Protein AF-0000000072248418 (afdb_homodimer)

pLDDT: mean 95.93, std 7.91, range [40.47, 98.94]

Solvent-accessible surface area (backbone atoms only — not comparable to full-atom values): 16681 Å² total; per-residue (Å²): 124,74,67,75,17,72,63,37,49,52,51,58,68,44,61,80,47,59,63,73,58,36,20,52,50,49,20,53,53,50,14,64,50,21,26,28,46,35,66,62,55,42,34,39,68,43,80,56,96,46,36,19,29,29,37,36,69,62,44,67,64,39,12,30,71,84,71,34,58,20,72,44,51,54,50,34,46,50,48,50,19,35,51,51,47,52,51,42,56,46,41,77,66,39,42,79,45,66,41,34,44,35,36,40,48,74,51,85,66,44,64,28,40,37,23,39,14,48,50,52,72,67,55,52,48,49,50,55,74,34,74,52,52,71,46,70,44,51,54,49,42,33,27,70,79,70,42,63,29,46,49,60,46,41,31,34,31,38,32,62,52,77,78,128,123,74,68,76,19,71,64,37,47,52,52,58,69,44,62,81,47,59,64,72,57,37,21,52,50,46,20,54,54,49,14,63,52,20,24,29,48,35,66,61,54,42,36,39,69,44,78,57,94,47,37,19,30,31,36,38,70,62,45,67,63,41,10,30,71,84,71,35,57,19,72,42,50,53,50,35,47,48,50,50,20,34,51,51,48,53,52,44,55,46,40,77,66,39,42,78,46,66,43,32,43,35,38,39,48,73,50,85,68,44,62,28,39,37,23,39,15,48,50,52,71,67,55,52,49,50,50,56,72,34,74,52,53,71,47,72,43,52,52,48,42,33,28,70,79,71,42,63,31,46,48,61,46,41,32,36,31,39,31,62,53,75,80,127

Structure (mmCIF, N/CA/C/O backbone):
data_AF-0000000072248418-model_v1
#
loop_
_entity.id
_entity.type
_entity.pdbx_description
1 polymer 'DUF4442 domain-containing protein'
#
loop_
_atom_site.group_PDB
_atom_site.id
_atom_site.type_symbol
_atom_site.label_atom_id
_atom_site.label_alt_id
_atom_site.label_comp_id
_atom_site.label_asym_id
_atom_site.label_entity_id
_atom_site.label_seq_id
_atom_site.pdbx_PDB_ins_code
_atom_site.Cartn_x
_atom_site.Cartn_y
_atom_site.Cartn_z
_atom_site.occupancy
_atom_site.B_iso_or_equiv
_atom_site.auth_seq_id
_atom_site.auth_comp_id
_atom_site.auth_asym_id
_atom_site.auth_atom_id
_atom_site.pdbx_PDB_model_num
ATOM 1 N N . MET A 1 1 ? 3.074 -27.766 -22.406 1 40.47 1 MET A N 1
ATOM 2 C CA . MET A 1 1 ? 2.5 -27.703 -21.062 1 40.47 1 MET A CA 1
ATOM 3 C C . MET A 1 1 ? 3.279 -26.734 -20.172 1 40.47 1 MET A C 1
ATOM 5 O O . MET A 1 1 ? 4.512 -26.766 -20.172 1 40.47 1 MET A O 1
ATOM 9 N N . SER A 1 2 ? 2.771 -25.578 -19.891 1 52.78 2 SER A N 1
ATOM 10 C CA . SER A 1 2 ? 3.604 -24.609 -19.188 1 52.78 2 SER A CA 1
ATOM 11 C C . SER A 1 2 ? 4.363 -25.25 -18.031 1 52.78 2 SER A C 1
ATOM 13 O O . SER A 1 2 ? 3.818 -26.094 -17.328 1 52.78 2 SER A O 1
ATOM 15 N N . GLN A 1 3 ? 5.672 -25.375 -18.156 1 62.28 3 GLN A N 1
ATOM 16 C CA . GLN A 1 3 ? 6.512 -25.953 -17.109 1 62.28 3 GLN A CA 1
ATOM 17 C C . GLN A 1 3 ? 6.062 -25.469 -15.727 1 62.28 3 GLN A C 1
ATOM 19 O O . GLN A 1 3 ? 6.027 -24.266 -15.461 1 62.28 3 GLN A O 1
ATOM 24 N N . SER A 1 4 ? 5.434 -26.375 -15.031 1 82.44 4 SER A N 1
ATOM 25 C CA . SER A 1 4 ? 5.004 -26.109 -13.664 1 82.44 4 SER A CA 1
ATOM 26 C C . SER A 1 4 ? 6.176 -25.672 -12.789 1 82.44 4 SER A C 1
ATOM 28 O O . SER A 1 4 ? 7.238 -26.297 -12.82 1 82.44 4 SER A O 1
ATOM 30 N N . ASN A 1 5 ? 6.109 -24.594 -12.188 1 91.88 5 ASN A N 1
ATOM 31 C CA . ASN A 1 5 ? 7.137 -24.125 -11.266 1 91.88 5 ASN A CA 1
ATOM 32 C C . ASN A 1 5 ? 6.945 -24.688 -9.867 1 91.88 5 ASN A C 1
ATOM 34 O O . ASN A 1 5 ? 5.988 -25.422 -9.609 1 91.88 5 ASN A O 1
ATOM 38 N N . ARG A 1 6 ? 7.922 -24.453 -8.977 1 92.06 6 ARG A N 1
ATOM 39 C CA . ARG A 1 6 ? 7.918 -25.016 -7.625 1 92.06 6 ARG A CA 1
ATOM 40 C C . ARG A 1 6 ? 6.676 -24.578 -6.855 1 92.06 6 ARG A C 1
ATOM 42 O O . ARG A 1 6 ? 6.074 -25.359 -6.125 1 92.06 6 ARG A O 1
ATOM 49 N N . LEU A 1 7 ? 6.242 -23.359 -6.992 1 93.88 7 LEU A N 1
ATOM 50 C CA . LEU A 1 7 ? 5.078 -22.828 -6.301 1 93.88 7 LEU A CA 1
ATOM 51 C C . LEU A 1 7 ? 3.807 -23.547 -6.727 1 93.88 7 LEU A C 1
ATOM 53 O O . LEU A 1 7 ? 3.002 -23.953 -5.883 1 93.88 7 LEU A O 1
ATOM 57 N N . SER A 1 8 ? 3.639 -23.719 -7.992 1 94.62 8 SER A N 1
ATOM 58 C CA . SER A 1 8 ? 2.451 -24.391 -8.516 1 94.62 8 SER A CA 1
ATOM 59 C C . SER A 1 8 ? 2.404 -25.844 -8.086 1 94.62 8 SER A C 1
ATOM 61 O O . SER A 1 8 ? 1.329 -26.391 -7.824 1 94.62 8 SER A O 1
ATOM 63 N N . LYS A 1 9 ? 3.592 -26.438 -8.008 1 93.19 9 LYS A N 1
ATOM 64 C CA . LYS A 1 9 ? 3.658 -27.828 -7.559 1 93.19 9 LYS A CA 1
ATOM 65 C C . LYS A 1 9 ? 3.234 -27.953 -6.098 1 93.19 9 LYS A C 1
ATOM 67 O O . LYS A 1 9 ? 2.525 -28.891 -5.727 1 93.19 9 LYS A O 1
ATOM 72 N N . LEU A 1 10 ? 3.691 -27.031 -5.324 1 90.69 10 LEU A N 1
ATOM 73 C CA . LEU A 1 10 ? 3.316 -27.016 -3.914 1 90.69 10 LEU A CA 1
ATOM 74 C C . LEU A 1 10 ? 1.811 -26.828 -3.756 1 90.69 10 LEU A C 1
ATOM 76 O O . LEU A 1 10 ? 1.181 -27.516 -2.949 1 90.69 10 LEU A O 1
ATOM 80 N N . VAL A 1 11 ? 1.245 -25.938 -4.484 1 92.56 11 VAL A N 1
ATOM 81 C CA . VAL A 1 11 ? -0.191 -25.672 -4.441 1 92.56 11 VAL A CA 1
ATOM 82 C C . VAL A 1 11 ? -0.956 -26.938 -4.863 1 92.56 11 VAL A C 1
ATOM 84 O O . VAL A 1 11 ? -1.937 -27.312 -4.223 1 92.56 11 VAL A O 1
ATOM 87 N N . LYS A 1 12 ? -0.488 -27.547 -5.914 1 91.75 12 LYS A N 1
ATOM 88 C CA . LYS A 1 12 ? -1.135 -28.766 -6.406 1 91.75 12 LYS A CA 1
ATOM 89 C C . LYS A 1 12 ? -1.054 -29.891 -5.375 1 91.75 12 LYS A C 1
ATOM 91 O O . LYS A 1 12 ? -2.02 -30.625 -5.176 1 91.75 12 LYS A O 1
ATOM 96 N N . ALA A 1 13 ? 0.073 -29.969 -4.727 1 91 13 ALA A N 1
ATOM 97 C CA . ALA A 1 13 ? 0.302 -31.031 -3.75 1 91 13 ALA A CA 1
ATOM 98 C C . ALA A 1 13 ? -0.627 -30.875 -2.549 1 91 13 ALA A C 1
ATOM 100 O O . ALA A 1 13 ? -1.024 -31.875 -1.937 1 91 13 ALA A O 1
ATOM 101 N N . THR A 1 14 ? -1.002 -29.703 -2.277 1 92.25 14 THR A N 1
ATOM 102 C CA . THR A 1 14 ? -1.819 -29.453 -1.094 1 92.25 14 THR A CA 1
ATOM 103 C C . THR A 1 14 ? -3.301 -29.406 -1.459 1 92.25 14 THR A C 1
ATOM 105 O O . THR A 1 14 ? -4.156 -29.25 -0.586 1 92.25 14 THR A O 1
ATOM 108 N N . SER A 1 15 ? -3.598 -29.547 -2.75 1 88.69 15 SER A N 1
ATOM 109 C CA . SER A 1 15 ? -4.969 -29.422 -3.229 1 88.69 15 SER A CA 1
ATOM 110 C C . SER A 1 15 ? -5.84 -30.562 -2.734 1 88.69 15 SER A C 1
ATOM 112 O O . SER A 1 15 ? -7.066 -30.484 -2.771 1 88.69 15 SER A O 1
ATOM 114 N N . LYS A 1 16 ? -5.258 -31.641 -2.256 1 89.75 16 LYS A N 1
ATOM 115 C CA . LYS A 1 16 ? -5.992 -32.844 -1.828 1 89.75 16 LYS A CA 1
ATOM 116 C C . LYS A 1 16 ? -6.512 -32.688 -0.402 1 89.75 16 LYS A C 1
ATOM 118 O O . LYS A 1 16 ? -7.371 -33.438 0.039 1 89.75 16 LYS A O 1
ATOM 123 N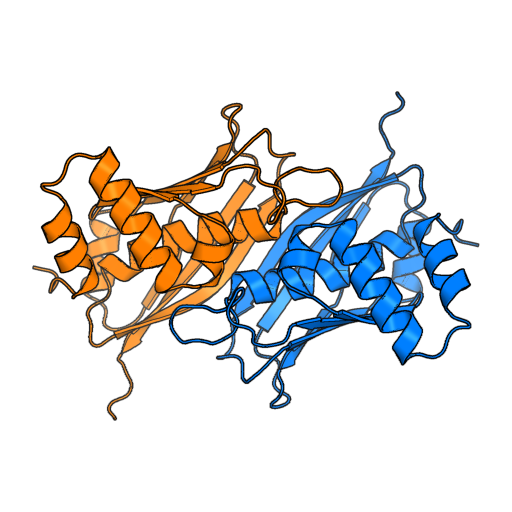 N . PHE A 1 17 ? -6.012 -31.734 0.359 1 93.06 17 PHE A N 1
ATOM 124 C CA . PHE A 1 17 ? -6.441 -31.5 1.73 1 93.06 17 PHE A CA 1
ATOM 125 C C . PHE A 1 17 ? -7.77 -30.75 1.759 1 93.06 17 PHE A C 1
ATOM 127 O O . PHE A 1 17 ? -8.109 -30.047 0.807 1 93.06 17 PHE A O 1
ATOM 134 N N . PRO A 1 18 ? -8.539 -31.016 2.898 1 94.88 18 PRO A N 1
ATOM 135 C CA . PRO A 1 18 ? -9.773 -30.234 3.037 1 94.88 18 PRO A CA 1
ATOM 136 C C . PRO A 1 18 ? -9.523 -28.719 2.957 1 94.88 18 PRO A C 1
ATOM 138 O O . PRO A 1 18 ? -8.484 -28.234 3.414 1 94.88 18 PRO A O 1
ATOM 141 N N . LYS A 1 19 ? -10.477 -28.031 2.373 1 93 19 LYS A N 1
ATOM 142 C CA . LYS A 1 19 ? -10.359 -26.609 2.074 1 93 19 LYS A CA 1
ATOM 143 C C . LYS A 1 19 ? -9.867 -25.828 3.291 1 93 19 LYS A C 1
ATOM 145 O O . LYS A 1 19 ? -8.969 -25 3.18 1 93 19 LYS A O 1
ATOM 150 N N . GLY A 1 20 ? -10.523 -26.016 4.445 1 93.75 20 GLY A N 1
ATOM 151 C CA . GLY A 1 20 ? -10.141 -25.297 5.648 1 93.75 20 GLY A CA 1
ATOM 152 C C . GLY A 1 20 ? -8.695 -25.516 6.047 1 93.75 20 GLY A C 1
ATOM 153 O O . GLY A 1 20 ? -8 -24.594 6.445 1 93.75 20 GLY A O 1
ATOM 154 N N . ILE A 1 21 ? -8.242 -26.719 5.941 1 95 21 ILE A N 1
ATOM 155 C CA . ILE A 1 21 ? -6.879 -27.078 6.297 1 95 21 ILE A CA 1
ATOM 156 C C . ILE A 1 21 ? -5.902 -26.469 5.293 1 95 21 ILE A C 1
ATOM 158 O O . ILE A 1 21 ? -4.871 -25.922 5.676 1 95 21 ILE A O 1
ATOM 162 N N . ARG A 1 22 ? -6.219 -26.609 4.043 1 94.44 22 ARG A N 1
ATOM 163 C CA . ARG A 1 22 ? -5.355 -26.047 3.004 1 94.44 22 ARG A CA 1
ATOM 164 C C . ARG A 1 22 ? -5.223 -24.547 3.145 1 94.44 22 ARG A C 1
ATOM 166 O O . ARG A 1 22 ? -4.125 -24 3.014 1 94.44 22 ARG A O 1
ATOM 173 N N . SER A 1 23 ? -6.316 -23.859 3.396 1 96.06 23 SER A N 1
ATOM 174 C CA . SER A 1 23 ? -6.309 -22.422 3.6 1 96.06 23 SER A CA 1
ATOM 175 C C . SER A 1 23 ? -5.398 -22.031 4.758 1 96.06 23 SER A C 1
ATOM 177 O O . SER A 1 23 ? -4.586 -21.109 4.637 1 96.06 23 SER A O 1
ATOM 179 N N . THR A 1 24 ? -5.539 -22.734 5.875 1 96.31 24 THR A N 1
ATOM 180 C CA . THR A 1 24 ? -4.715 -22.438 7.047 1 96.31 24 THR A CA 1
ATOM 181 C C . THR A 1 24 ? -3.24 -22.688 6.742 1 96.31 24 THR A C 1
ATOM 183 O O . THR A 1 24 ? -2.389 -21.859 7.098 1 96.31 24 THR A O 1
ATOM 186 N N . LEU A 1 25 ? -2.967 -23.734 6.078 1 95.25 25 LEU A N 1
ATOM 187 C CA . LEU A 1 25 ? -1.594 -24.094 5.734 1 95.25 25 LEU A CA 1
ATOM 188 C C . LEU A 1 25 ? -0.976 -23.047 4.809 1 95.25 25 LEU A C 1
ATOM 190 O O . LEU A 1 25 ? 0.135 -22.578 5.055 1 95.25 25 LEU A O 1
ATOM 194 N N . TRP A 1 26 ? -1.702 -22.656 3.742 1 95.75 26 TRP A N 1
ATOM 195 C CA . TRP A 1 26 ? -1.209 -21.641 2.807 1 95.75 26 TRP A CA 1
ATOM 196 C C . TRP A 1 26 ? -0.977 -20.312 3.512 1 95.75 26 TRP A C 1
ATOM 198 O O . TRP A 1 26 ? 0.068 -19.688 3.334 1 95.75 26 TRP A O 1
ATOM 208 N N . SER A 1 27 ? -1.95 -19.938 4.312 1 97.81 27 SER A N 1
ATOM 209 C CA . SER A 1 27 ? -1.871 -18.656 4.984 1 97.81 27 SER A CA 1
ATOM 210 C C . SER A 1 27 ? -0.664 -18.578 5.914 1 97.81 27 SER A C 1
ATOM 212 O O . SER A 1 27 ? 0.054 -17.578 5.938 1 97.81 27 SER A O 1
ATOM 214 N N . LYS A 1 28 ? -0.428 -19.625 6.609 1 97.25 28 LYS A N 1
ATOM 215 C CA . LYS A 1 28 ? 0.715 -19.672 7.516 1 97.25 28 LYS A CA 1
ATOM 216 C C . LYS A 1 28 ? 2.029 -19.719 6.742 1 97.25 28 LYS A C 1
ATOM 218 O O . LYS A 1 28 ? 2.967 -18.984 7.055 1 97.25 28 LYS A O 1
ATOM 223 N N . ALA A 1 29 ? 2.121 -20.578 5.777 1 96.69 29 ALA A N 1
ATOM 224 C CA . ALA A 1 29 ? 3.35 -20.766 5.008 1 96.69 29 ALA A CA 1
ATOM 225 C C . ALA A 1 29 ? 3.719 -19.484 4.254 1 96.69 29 ALA A C 1
ATOM 227 O O . ALA A 1 29 ? 4.855 -19.016 4.332 1 96.69 29 ALA A O 1
ATOM 228 N N . PHE A 1 30 ? 2.748 -18.891 3.566 1 97.06 30 PHE A N 1
ATOM 229 C CA . PHE A 1 30 ? 3.055 -17.734 2.738 1 97.06 30 PHE A CA 1
ATOM 230 C C . PHE A 1 30 ? 3.186 -16.484 3.594 1 97.06 30 PHE A C 1
ATOM 232 O O . PHE A 1 30 ? 3.893 -15.539 3.225 1 97.06 30 PHE A O 1
ATOM 239 N N . GLY A 1 31 ? 2.518 -16.438 4.742 1 98.12 31 GLY A N 1
ATOM 240 C CA . GLY A 1 31 ? 2.781 -15.391 5.711 1 98.12 31 GLY A CA 1
ATOM 241 C C . GLY A 1 31 ? 4.211 -15.398 6.223 1 98.12 31 GLY A C 1
ATOM 242 O O . GLY A 1 31 ? 4.766 -14.344 6.535 1 98.12 31 GLY A O 1
ATOM 243 N N . ARG A 1 32 ? 4.762 -16.562 6.324 1 97.88 32 ARG A N 1
ATOM 244 C CA . ARG A 1 32 ? 6.156 -16.672 6.742 1 97.88 32 ARG A CA 1
ATOM 245 C C . ARG A 1 32 ? 7.102 -16.297 5.609 1 97.88 32 ARG A C 1
ATOM 247 O O . ARG A 1 32 ? 8.148 -15.688 5.844 1 97.88 32 ARG A O 1
ATOM 254 N N . ILE A 1 33 ? 6.777 -16.703 4.398 1 97.62 33 ILE A N 1
ATOM 255 C CA . ILE A 1 33 ? 7.613 -16.453 3.225 1 97.62 33 ILE A CA 1
ATOM 256 C C . ILE A 1 33 ? 7.641 -14.961 2.912 1 97.62 33 ILE A C 1
ATOM 258 O O . ILE A 1 33 ? 8.672 -14.422 2.508 1 97.62 33 ILE A O 1
ATOM 262 N N . VAL A 1 34 ? 6.5 -14.328 3.041 1 98.56 34 VAL A N 1
ATOM 263 C CA . VAL A 1 34 ? 6.363 -12.883 2.863 1 98.56 34 VAL A CA 1
ATOM 264 C C . VAL A 1 34 ? 5.957 -12.234 4.184 1 98.56 34 VAL A C 1
ATOM 266 O O . VAL A 1 34 ? 4.77 -12.055 4.453 1 98.56 34 VAL A O 1
ATOM 269 N N . PRO A 1 35 ? 6.875 -11.797 4.984 1 98.88 35 PRO A N 1
ATOM 270 C CA . PRO A 1 35 ? 6.613 -11.391 6.367 1 98.88 35 PRO A CA 1
ATOM 271 C C . PRO A 1 35 ? 5.516 -10.328 6.469 1 98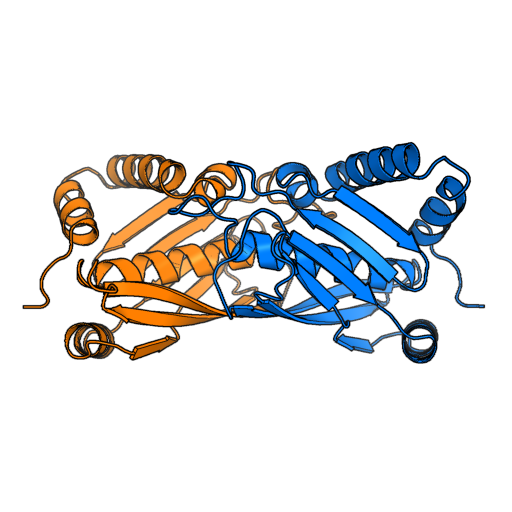.88 35 PRO A C 1
ATOM 273 O O . PRO A 1 35 ? 4.703 -10.367 7.395 1 98.88 35 PRO A O 1
ATOM 276 N N . MET A 1 36 ? 5.465 -9.367 5.57 1 98.94 36 MET A N 1
ATOM 277 C CA . MET A 1 36 ? 4.414 -8.359 5.672 1 98.94 36 MET A CA 1
ATOM 278 C C . MET A 1 36 ? 3.035 -8.992 5.531 1 98.94 36 MET A C 1
ATOM 280 O O . MET A 1 36 ? 2.076 -8.555 6.168 1 98.94 36 MET A O 1
ATOM 284 N N . VAL A 1 37 ? 2.916 -9.953 4.652 1 98.88 37 VAL A N 1
ATOM 285 C CA . VAL A 1 37 ? 1.656 -10.664 4.469 1 98.88 37 VAL A CA 1
ATOM 286 C C . VAL A 1 37 ? 1.271 -11.367 5.766 1 98.88 37 VAL A C 1
ATOM 288 O O . VAL A 1 37 ? 0.103 -11.359 6.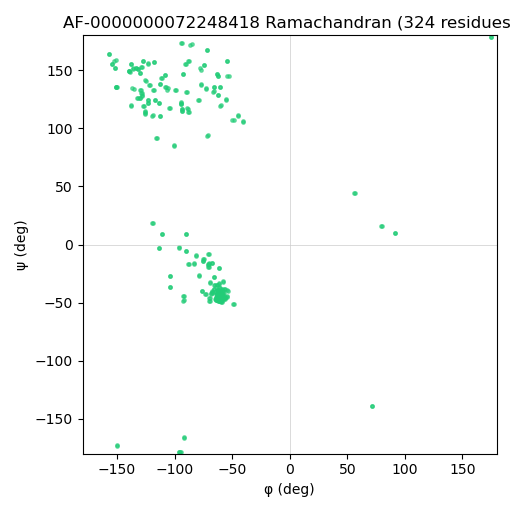164 1 98.88 37 VAL A O 1
ATOM 291 N N . GLY A 1 38 ? 2.246 -11.93 6.418 1 98.81 38 GLY A N 1
ATOM 292 C CA . GLY A 1 38 ? 2.014 -12.523 7.723 1 98.81 38 GLY A CA 1
ATOM 293 C C . GLY A 1 38 ? 1.594 -11.516 8.773 1 98.81 38 GLY A C 1
ATOM 294 O O . GLY A 1 38 ? 0.675 -11.773 9.555 1 98.81 38 GLY A O 1
ATOM 295 N N . THR A 1 39 ? 2.268 -10.438 8.812 1 98.88 39 THR A N 1
ATOM 296 C CA . THR A 1 39 ? 1.944 -9.359 9.742 1 98.88 39 THR A CA 1
ATOM 297 C C . THR A 1 39 ? 0.497 -8.906 9.562 1 98.88 39 THR A C 1
ATOM 299 O O . THR A 1 39 ? -0.196 -8.625 10.539 1 98.88 39 THR A O 1
ATOM 302 N N . ALA A 1 40 ? 0.056 -8.867 8.312 1 98.81 40 ALA A N 1
ATOM 303 C CA . ALA A 1 40 ? -1.294 -8.406 8 1 98.81 40 ALA A CA 1
ATOM 304 C C . ALA A 1 40 ? -2.316 -9.523 8.219 1 98.81 40 ALA A C 1
ATOM 306 O O . ALA A 1 40 ? -3.525 -9.281 8.141 1 98.81 40 ALA A O 1
ATOM 307 N N . ASN A 1 41 ? -1.816 -10.703 8.445 1 98.62 41 ASN A N 1
ATOM 308 C CA . ASN A 1 41 ? -2.686 -11.859 8.625 1 98.62 41 ASN A CA 1
ATOM 309 C C . ASN A 1 41 ? -3.621 -12.055 7.438 1 98.62 41 ASN A C 1
ATOM 311 O O . ASN A 1 41 ? -4.82 -12.266 7.613 1 98.62 41 ASN A O 1
ATOM 315 N N . ILE A 1 42 ? -3.102 -11.938 6.301 1 98.88 42 ILE A N 1
ATOM 316 C CA . ILE A 1 42 ? -3.879 -12.219 5.098 1 98.88 42 ILE A CA 1
ATOM 317 C C . ILE A 1 42 ? -4.098 -13.719 4.957 1 98.88 42 ILE A C 1
ATOM 319 O O . ILE A 1 42 ? -3.16 -14.508 5.125 1 98.88 42 ILE A O 1
ATOM 323 N N . ARG A 1 43 ? -5.297 -14.078 4.676 1 98.81 43 ARG A N 1
ATOM 324 C CA . ARG A 1 43 ? -5.641 -15.492 4.52 1 98.81 43 ARG A CA 1
ATOM 325 C C . ARG A 1 43 ? -5.84 -15.844 3.049 1 98.81 43 ARG A C 1
ATOM 327 O O . ARG A 1 43 ? -6.5 -15.109 2.312 1 98.81 43 ARG A O 1
ATOM 334 N N . TYR A 1 44 ? -5.266 -16.922 2.68 1 98.62 44 TYR A N 1
ATOM 335 C CA . TYR A 1 44 ? -5.508 -17.484 1.36 1 98.62 44 TYR A CA 1
ATOM 336 C C . TYR A 1 44 ? -6.711 -18.422 1.387 1 98.62 44 TYR A C 1
ATOM 338 O O . TYR A 1 44 ? -6.656 -19.5 1.994 1 98.62 44 TYR A O 1
ATOM 346 N N . LEU A 1 45 ? -7.766 -18.047 0.694 1 98.31 45 LEU A N 1
ATOM 347 C CA . LEU A 1 45 ? -9.016 -18.797 0.75 1 98.31 45 LEU A CA 1
ATOM 348 C C . LEU A 1 45 ? -9.07 -19.828 -0.364 1 98.31 45 LEU A C 1
ATOM 350 O O . LEU A 1 45 ? -9.492 -20.969 -0.134 1 98.31 45 LEU A O 1
ATOM 354 N N . GLU A 1 46 ? -8.773 -19.391 -1.539 1 97.44 46 GLU A N 1
ATOM 355 C CA . GLU A 1 46 ? -8.742 -20.25 -2.717 1 97.44 46 GLU A CA 1
ATOM 356 C C . GLU A 1 46 ? -7.508 -19.984 -3.572 1 97.44 46 GLU A C 1
ATOM 358 O O . GLU A 1 46 ? -7.16 -18.812 -3.812 1 97.44 46 GLU A O 1
ATOM 363 N N . VAL A 1 47 ? -6.863 -21.062 -3.986 1 97.31 47 VAL A N 1
ATOM 364 C CA . VAL A 1 47 ? -5.711 -20.969 -4.875 1 97.31 47 VAL A CA 1
ATOM 365 C C . VAL A 1 47 ? -5.789 -22.062 -5.941 1 97.31 47 VAL A C 1
ATOM 367 O O . VAL A 1 47 ? -5.859 -23.25 -5.621 1 97.31 47 VAL A O 1
ATOM 370 N N . ASP A 1 48 ? -5.848 -21.672 -7.137 1 94.69 48 ASP A N 1
ATOM 371 C CA . ASP A 1 48 ? -5.684 -22.594 -8.266 1 94.69 48 ASP A CA 1
ATOM 372 C C . ASP A 1 48 ? -5.082 -21.875 -9.469 1 94.69 48 ASP A C 1
ATOM 374 O O . ASP A 1 48 ? -4.668 -20.719 -9.367 1 94.69 48 ASP A O 1
ATOM 378 N N . SER A 1 49 ? -4.996 -22.516 -10.609 1 94.69 49 SER A N 1
ATOM 379 C CA . SER A 1 49 ? -4.273 -21.969 -11.758 1 94.69 49 SER A CA 1
ATOM 380 C C . SER A 1 49 ? -5.004 -20.766 -12.359 1 94.69 49 SER A C 1
ATOM 382 O O . SER A 1 49 ? -4.391 -19.922 -13.008 1 94.69 49 SER A O 1
ATOM 384 N N . ASN A 1 50 ? -6.293 -20.641 -12.07 1 96.94 50 ASN A N 1
ATOM 385 C CA . ASN A 1 50 ? -7.082 -19.625 -12.75 1 96.94 50 ASN A CA 1
ATOM 386 C C . ASN A 1 50 ? -7.352 -18.422 -11.836 1 96.94 50 ASN A C 1
ATOM 388 O O . ASN A 1 50 ? -7.621 -17.328 -12.32 1 96.94 50 ASN A O 1
ATOM 392 N N . HIS A 1 51 ? -7.348 -18.734 -10.578 1 98.06 51 HIS A N 1
ATOM 393 C CA . HIS A 1 51 ? -7.664 -17.625 -9.68 1 98.06 51 HIS A CA 1
ATOM 394 C C . HIS A 1 51 ? -7.047 -17.844 -8.305 1 98.06 51 HIS A C 1
ATOM 396 O O . HIS A 1 51 ? -6.742 -18.969 -7.922 1 98.06 51 HIS A O 1
ATOM 402 N N . VAL A 1 52 ? -6.828 -16.781 -7.605 1 98.69 52 VAL A N 1
ATOM 403 C CA . VAL A 1 52 ? -6.438 -16.719 -6.203 1 98.69 52 VAL A CA 1
ATOM 404 C C . VAL A 1 52 ? -7.375 -15.773 -5.449 1 98.69 52 VAL A C 1
ATOM 406 O O . VAL A 1 52 ? -7.641 -14.656 -5.898 1 98.69 52 VAL A O 1
ATOM 409 N N . THR A 1 53 ? -7.926 -16.234 -4.363 1 98.88 53 THR A N 1
ATOM 410 C CA . THR A 1 53 ? -8.773 -15.438 -3.486 1 98.88 53 THR A CA 1
ATOM 411 C C . THR A 1 53 ? -8.148 -15.297 -2.104 1 98.88 53 THR A C 1
ATOM 413 O O . THR A 1 53 ? -7.84 -16.297 -1.453 1 98.88 53 THR A O 1
ATOM 416 N N . VAL A 1 54 ? -7.969 -14.078 -1.679 1 98.94 54 VAL A N 1
ATOM 417 C CA . VAL A 1 54 ? -7.375 -13.812 -0.373 1 98.94 54 VAL A CA 1
ATOM 418 C C . VAL A 1 54 ? -8.273 -12.867 0.424 1 98.94 54 VAL A C 1
ATOM 420 O O . VAL A 1 54 ? -9.07 -12.125 -0.154 1 98.94 54 VAL A O 1
ATOM 423 N N . ARG A 1 55 ? -8.102 -12.906 1.758 1 98.94 55 ARG A N 1
ATOM 424 C CA . ARG A 1 55 ? -8.961 -12.18 2.682 1 98.94 55 ARG A CA 1
ATOM 425 C C . ARG A 1 55 ? -8.133 -11.367 3.674 1 98.94 55 ARG A C 1
ATOM 427 O O . ARG A 1 55 ? -7.117 -11.852 4.184 1 98.94 55 ARG A O 1
ATOM 434 N N . LEU A 1 56 ? -8.5 -10.156 3.848 1 98.88 56 LEU A N 1
ATOM 435 C CA . LEU A 1 56 ? -8 -9.281 4.906 1 98.88 56 LEU A CA 1
ATOM 436 C C . LEU A 1 56 ? -9.133 -8.828 5.816 1 98.88 56 LEU A C 1
ATOM 438 O O . LEU A 1 56 ? -10.016 -8.078 5.387 1 98.88 56 LEU A O 1
ATOM 442 N N . ASP A 1 57 ? -9.164 -9.266 7.023 1 98.88 57 ASP A N 1
ATOM 443 C CA . ASP A 1 57 ? -10.141 -8.797 8 1 98.88 57 ASP A CA 1
ATOM 444 C C . ASP A 1 57 ? -9.797 -7.398 8.492 1 98.88 57 ASP A C 1
ATOM 446 O O . ASP A 1 57 ? -8.656 -6.953 8.375 1 98.88 57 ASP A O 1
ATOM 450 N N . ASN A 1 58 ? -10.883 -6.695 8.938 1 98.75 58 ASN A N 1
ATOM 451 C CA . ASN A 1 58 ? -10.609 -5.457 9.648 1 98.75 58 ASN A CA 1
ATOM 452 C C . ASN A 1 58 ? -10.023 -5.723 11.031 1 98.75 58 ASN A C 1
ATOM 454 O O . ASN A 1 58 ? -10.766 -5.953 11.992 1 98.75 58 ASN A O 1
ATOM 458 N N . GLN A 1 59 ? -8.766 -5.738 11.156 1 98.62 59 GLN A N 1
ATOM 459 C CA . GLN A 1 59 ? -8.062 -5.961 12.406 1 98.62 59 GLN A CA 1
ATOM 460 C C . GLN A 1 59 ? -7.223 -4.742 12.789 1 98.62 59 GLN A C 1
ATOM 462 O O . GLN A 1 59 ? -6.785 -3.986 11.922 1 98.62 59 GLN A O 1
ATOM 467 N N . LYS A 1 60 ? -6.926 -4.598 13.961 1 98.56 60 LYS A N 1
ATOM 468 C CA . LYS A 1 60 ? -6.379 -3.361 14.516 1 98.56 60 LYS A CA 1
ATOM 469 C C . LYS A 1 60 ? -5.055 -3 13.844 1 98.56 60 LYS A C 1
ATOM 471 O O . LYS A 1 60 ? -4.844 -1.85 13.453 1 98.56 60 LYS A O 1
ATOM 476 N N . ASN A 1 61 ? -4.137 -3.93 13.648 1 98.69 61 ASN A N 1
ATOM 477 C CA . ASN A 1 61 ? -2.777 -3.635 13.211 1 98.69 61 ASN A CA 1
ATOM 478 C C . ASN A 1 61 ? -2.742 -3.162 11.758 1 98.69 61 ASN A C 1
ATOM 480 O O . ASN A 1 61 ? -1.696 -2.74 11.266 1 98.69 61 ASN A O 1
ATOM 484 N N . MET A 1 62 ? -3.893 -3.234 11 1 98.81 62 MET A N 1
ATOM 485 C CA . MET A 1 62 ? -3.973 -2.799 9.609 1 98.81 62 MET A CA 1
ATOM 486 C C . MET A 1 62 ? -4.988 -1.672 9.445 1 98.81 62 MET A C 1
ATOM 488 O O . MET A 1 62 ? -5.441 -1.394 8.336 1 98.81 62 MET A O 1
ATOM 492 N N . GLN A 1 63 ? -5.332 -1.03 10.555 1 98.81 63 GLN A N 1
ATOM 493 C CA . GLN A 1 63 ? -6.367 -0.004 10.555 1 98.81 63 GLN A CA 1
ATOM 494 C C . GLN A 1 63 ? -5.773 1.379 10.297 1 98.81 63 GLN A C 1
ATOM 496 O O . GLN A 1 63 ? -4.594 1.609 10.562 1 98.81 63 GLN A O 1
ATOM 501 N N . ASN A 1 64 ? -6.645 2.256 9.781 1 98.31 64 ASN A N 1
ATOM 502 C CA . ASN A 1 64 ? -6.359 3.686 9.719 1 98.31 64 ASN A CA 1
ATOM 503 C C . ASN A 1 64 ? -6.883 4.418 10.953 1 98.31 64 ASN A C 1
ATOM 505 O O . ASN A 1 64 ? -7.176 3.789 11.977 1 98.31 64 ASN A O 1
ATOM 509 N N . HIS A 1 65 ? -6.938 5.703 10.898 1 96.69 65 HIS A N 1
ATOM 510 C CA . HIS A 1 65 ? -7.262 6.539 12.055 1 96.69 65 HIS A CA 1
ATOM 511 C C . HIS A 1 65 ? -8.75 6.469 12.383 1 96.69 65 HIS A C 1
ATOM 513 O O . HIS A 1 65 ? -9.164 6.887 13.469 1 96.69 65 HIS A O 1
ATOM 519 N N . ILE A 1 66 ? -9.57 5.914 11.5 1 96.12 66 ILE A N 1
ATOM 520 C CA . ILE A 1 66 ? -11 5.836 11.797 1 96.12 66 ILE A CA 1
ATOM 521 C C . ILE A 1 66 ? -11.398 4.383 12.031 1 96.12 66 ILE A C 1
ATOM 523 O O . ILE A 1 66 ? -12.562 4.02 11.875 1 96.12 66 ILE A O 1
ATOM 527 N N . LYS A 1 67 ? -10.438 3.521 12.109 1 97.62 67 LYS A N 1
ATOM 528 C CA . LYS A 1 67 ? -10.609 2.133 12.531 1 97.62 67 LYS A CA 1
ATOM 529 C C . LYS A 1 67 ? -11.156 1.279 11.391 1 97.62 67 LYS A C 1
ATOM 531 O O . LYS A 1 67 ? -11.773 0.238 11.625 1 97.62 67 LYS A O 1
ATOM 536 N N . GLY A 1 68 ? -11.086 1.74 10.242 1 98.31 68 GLY A N 1
ATOM 537 C CA . GLY A 1 68 ? -11.266 0.91 9.055 1 98.31 68 GLY A CA 1
ATOM 538 C C . GLY A 1 68 ? -9.961 0.401 8.484 1 98.31 68 GLY A C 1
ATOM 539 O O . GLY A 1 68 ? -8.883 0.818 8.914 1 98.31 68 GLY A O 1
ATOM 540 N N . VAL A 1 69 ? -10.086 -0.45 7.52 1 98.81 69 VAL A N 1
ATOM 541 C CA . VAL A 1 69 ? -8.883 -0.967 6.883 1 98.81 69 VAL A CA 1
ATOM 542 C C . VAL A 1 69 ? -8.117 0.176 6.219 1 98.81 69 VAL A C 1
ATOM 544 O O . VAL A 1 69 ? -8.703 0.985 5.492 1 98.81 69 VAL A O 1
ATOM 547 N N . HIS A 1 70 ? -6.879 0.31 6.484 1 98.88 70 HIS A N 1
ATOM 548 C CA . HIS A 1 70 ? -6.023 1.358 5.938 1 98.88 70 HIS A CA 1
ATOM 549 C C . HIS A 1 70 ? -5.906 1.237 4.422 1 98.88 70 HIS A C 1
ATOM 551 O O . HIS A 1 70 ? -5.852 0.129 3.885 1 98.88 70 HIS A O 1
ATOM 557 N N . ALA A 1 71 ? -5.781 2.344 3.721 1 98.81 71 ALA A N 1
ATOM 558 C CA . ALA A 1 71 ? -5.66 2.404 2.268 1 98.81 71 ALA A CA 1
ATOM 559 C C . ALA A 1 71 ? -4.508 1.531 1.776 1 98.81 71 ALA A C 1
ATOM 561 O O . ALA A 1 71 ? -4.652 0.792 0.799 1 98.81 71 ALA A O 1
ATOM 562 N N . ALA A 1 72 ? -3.348 1.575 2.408 1 98.88 72 ALA A N 1
ATOM 563 C CA . ALA A 1 72 ? -2.182 0.798 1.995 1 98.88 72 ALA A CA 1
ATOM 564 C C . ALA A 1 72 ? -2.402 -0.692 2.238 1 98.88 72 ALA A C 1
ATOM 566 O O . ALA A 1 72 ? -1.875 -1.532 1.506 1 98.88 72 ALA A O 1
ATOM 567 N N . ALA A 1 73 ? -3.148 -1.036 3.285 1 98.94 73 ALA A N 1
ATOM 568 C CA . ALA A 1 73 ? -3.484 -2.436 3.529 1 98.94 73 ALA A CA 1
ATOM 569 C C . ALA A 1 73 ? -4.379 -2.986 2.422 1 98.94 73 ALA A C 1
ATOM 571 O O . ALA A 1 73 ? -4.25 -4.148 2.031 1 98.94 73 ALA A O 1
ATOM 572 N N . MET A 1 74 ? -5.281 -2.172 1.957 1 98.94 74 MET A N 1
ATOM 573 C CA . MET A 1 74 ? -6.117 -2.561 0.826 1 98.94 74 MET A CA 1
ATOM 574 C C . MET A 1 74 ? -5.266 -2.836 -0.41 1 98.94 74 MET A C 1
ATOM 576 O O . MET A 1 74 ? -5.488 -3.826 -1.111 1 98.94 74 MET A O 1
ATOM 580 N N . ALA A 1 75 ? -4.352 -1.947 -0.664 1 98.94 75 ALA A N 1
ATOM 581 C CA . ALA A 1 75 ? -3.416 -2.137 -1.771 1 98.94 75 ALA A CA 1
ATOM 582 C C . ALA A 1 75 ? -2.637 -3.439 -1.613 1 98.94 75 ALA A C 1
ATOM 584 O O . ALA A 1 75 ? -2.436 -4.172 -2.586 1 98.94 75 ALA A O 1
ATOM 585 N N . LEU A 1 76 ? -2.193 -3.717 -0.412 1 98.94 76 LEU A N 1
ATOM 586 C CA . LEU A 1 76 ? -1.476 -4.945 -0.097 1 98.94 76 LEU A CA 1
ATOM 587 C C . LEU A 1 76 ? -2.297 -6.172 -0.485 1 98.94 76 LEU A C 1
ATOM 589 O O . LEU A 1 76 ? -1.767 -7.125 -1.061 1 98.94 76 LEU A O 1
ATOM 593 N N . LEU A 1 77 ? -3.539 -6.152 -0.15 1 98.94 77 LEU A N 1
ATOM 594 C CA . LEU A 1 77 ? -4.426 -7.277 -0.431 1 98.94 77 LEU A CA 1
ATOM 595 C C . LEU A 1 77 ? -4.484 -7.562 -1.928 1 98.94 77 LEU A C 1
ATOM 597 O O . LEU A 1 77 ? -4.305 -8.703 -2.354 1 98.94 77 LEU A O 1
ATOM 601 N N . ALA A 1 78 ? -4.719 -6.496 -2.693 1 98.94 78 ALA A N 1
ATOM 602 C CA . ALA A 1 78 ? -4.773 -6.637 -4.145 1 98.94 78 ALA A CA 1
ATOM 603 C C . ALA A 1 78 ? -3.426 -7.09 -4.703 1 98.94 78 ALA A C 1
ATOM 605 O O . ALA A 1 78 ? -3.369 -7.953 -5.582 1 98.94 78 ALA A O 1
ATOM 606 N N . GLU A 1 79 ? -2.369 -6.488 -4.223 1 98.94 79 GLU A N 1
ATOM 607 C CA . GLU A 1 79 ? -1.012 -6.855 -4.617 1 98.94 79 GLU A CA 1
ATOM 608 C C . GLU A 1 79 ? -0.733 -8.328 -4.34 1 98.94 79 GLU A C 1
ATOM 610 O O . GLU A 1 79 ? -0.175 -9.031 -5.188 1 98.94 79 GLU A O 1
ATOM 615 N N . THR A 1 80 ? -1.105 -8.797 -3.176 1 98.94 80 THR A N 1
ATOM 616 C CA . THR A 1 80 ? -0.886 -10.18 -2.764 1 98.94 80 THR A CA 1
ATOM 617 C C . THR A 1 80 ? -1.607 -11.148 -3.699 1 98.94 80 THR A C 1
ATOM 619 O O . THR A 1 80 ? -1.011 -12.109 -4.191 1 98.94 80 THR A O 1
ATOM 622 N N . ALA A 1 81 ? -2.906 -10.859 -3.977 1 98.94 81 ALA A N 1
ATOM 623 C CA . ALA A 1 81 ? -3.699 -11.742 -4.832 1 98.94 81 ALA A CA 1
ATOM 624 C C . ALA A 1 81 ? -3.094 -11.836 -6.23 1 98.94 81 ALA A C 1
ATOM 626 O O . ALA A 1 81 ? -2.891 -12.938 -6.75 1 98.94 81 ALA A O 1
ATOM 627 N N . THR A 1 82 ? -2.785 -10.703 -6.805 1 98.94 82 THR A N 1
ATOM 628 C CA . THR A 1 82 ? -2.328 -10.656 -8.188 1 98.94 82 THR A CA 1
ATOM 629 C C . THR A 1 82 ? -0.904 -11.188 -8.312 1 98.94 82 THR A C 1
ATOM 631 O O . THR A 1 82 ? -0.586 -11.922 -9.242 1 98.94 82 THR A O 1
ATOM 634 N N . GLY A 1 83 ? -0.032 -10.805 -7.387 1 98.75 83 GLY A N 1
ATOM 635 C CA . GLY A 1 83 ? 1.338 -11.297 -7.398 1 98.75 83 GLY A CA 1
ATOM 636 C C . GLY A 1 83 ? 1.436 -12.805 -7.258 1 98.75 83 GLY A C 1
ATOM 637 O O . GLY A 1 83 ? 2.182 -13.453 -7.992 1 98.75 83 GLY A O 1
ATOM 638 N N . PHE A 1 84 ? 0.693 -13.328 -6.316 1 98.69 84 PHE A N 1
ATOM 639 C CA . PHE A 1 84 ? 0.722 -14.766 -6.082 1 98.69 84 PHE A CA 1
ATOM 640 C C . PHE A 1 84 ? 0.249 -15.523 -7.32 1 98.69 84 PHE A C 1
ATOM 642 O O . PHE A 1 84 ? 0.894 -16.484 -7.75 1 98.69 84 PHE A O 1
ATOM 649 N N . LEU A 1 85 ? -0.9 -15.078 -7.879 1 98.69 85 LEU A N 1
ATOM 650 C CA . LEU A 1 85 ? -1.444 -15.742 -9.055 1 98.69 85 LEU A CA 1
ATOM 651 C C . LEU A 1 85 ? -0.447 -15.703 -10.211 1 98.69 85 LEU A C 1
ATOM 653 O O . LEU A 1 85 ? -0.202 -16.734 -10.859 1 98.69 85 LEU A O 1
ATOM 657 N N . THR A 1 86 ? 0.095 -14.531 -10.469 1 98.5 86 THR A N 1
ATOM 658 C CA . THR A 1 86 ? 1.08 -14.414 -11.539 1 98.5 86 THR A CA 1
ATOM 659 C C . THR A 1 86 ? 2.271 -15.336 -11.281 1 98.5 86 THR A C 1
ATOM 661 O O . THR A 1 86 ? 2.74 -16.016 -12.195 1 98.5 86 THR A O 1
ATOM 664 N N . GLY A 1 87 ? 2.715 -15.352 -10.055 1 97.75 87 GLY A N 1
ATOM 665 C CA . GLY A 1 87 ? 3.85 -16.172 -9.664 1 97.75 87 GLY A CA 1
ATOM 666 C C . GLY A 1 87 ? 3.648 -17.641 -9.938 1 97.75 87 GLY A C 1
ATOM 667 O O . GLY A 1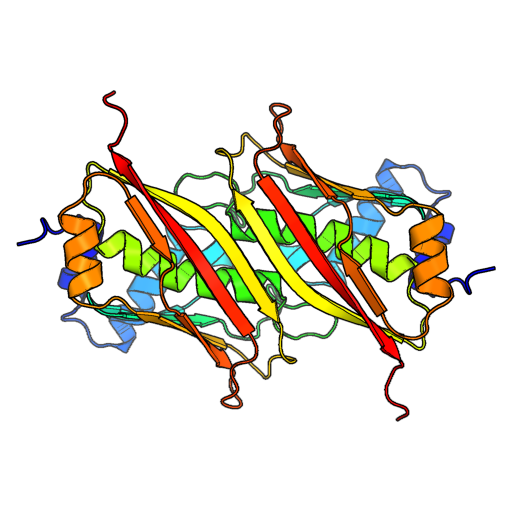 87 ? 4.605 -18.359 -10.219 1 97.75 87 GLY A O 1
ATOM 668 N N . LEU A 1 88 ? 2.416 -18.125 -9.867 1 97.62 88 LEU A N 1
ATOM 669 C CA . LEU A 1 88 ? 2.104 -19.516 -10.141 1 97.62 88 LEU A CA 1
ATOM 670 C C . LEU A 1 88 ? 2.475 -19.891 -11.578 1 97.62 88 LEU A C 1
ATOM 672 O O . LEU A 1 88 ? 2.674 -21.062 -11.891 1 97.62 88 LEU A O 1
ATOM 676 N N . HIS A 1 89 ? 2.592 -18.891 -12.414 1 97.69 89 HIS A N 1
ATOM 677 C CA . HIS A 1 89 ? 2.732 -19.172 -13.844 1 97.69 89 HIS A CA 1
ATOM 678 C C . HIS A 1 89 ? 4.113 -18.766 -14.352 1 97.69 89 HIS A C 1
ATOM 680 O O . HIS A 1 89 ? 4.434 -18.984 -15.523 1 97.69 89 HIS A O 1
ATOM 686 N N . ILE A 1 90 ? 4.926 -18.188 -13.477 1 97.19 90 ILE A N 1
ATOM 687 C CA . ILE A 1 90 ? 6.266 -17.781 -13.875 1 97.19 90 ILE A CA 1
ATOM 688 C C . ILE A 1 90 ? 7.242 -18.938 -13.68 1 97.19 90 ILE A C 1
ATOM 690 O O . ILE A 1 90 ? 7.453 -19.406 -12.555 1 97.19 90 ILE A O 1
ATOM 694 N N . PRO A 1 91 ? 7.809 -19.391 -14.758 1 95.56 91 PRO A N 1
ATOM 695 C CA . PRO A 1 91 ? 8.805 -20.453 -14.609 1 95.56 91 PRO A CA 1
ATOM 696 C C . PRO A 1 91 ? 9.922 -20.078 -13.633 1 95.56 91 PRO A C 1
ATOM 698 O O . PRO A 1 91 ? 10.25 -18.906 -13.484 1 95.56 91 PRO A O 1
ATOM 701 N N . ASP A 1 92 ? 10.617 -21.094 -13.078 1 95.25 92 ASP A N 1
ATOM 702 C CA . ASP A 1 92 ? 11.57 -20.891 -11.992 1 95.25 92 ASP A CA 1
ATOM 703 C C . ASP A 1 92 ? 12.82 -20.172 -12.484 1 95.25 92 ASP A C 1
ATOM 705 O O . ASP A 1 92 ? 13.602 -19.656 -11.68 1 95.25 92 ASP A O 1
ATOM 709 N N . ASN A 1 93 ? 13.039 -20.156 -13.773 1 95.38 93 ASN A N 1
ATOM 710 C CA . ASN A 1 93 ? 14.219 -19.5 -14.336 1 95.38 93 ASN A CA 1
ATOM 711 C C . ASN A 1 93 ? 13.938 -18.047 -14.656 1 95.38 93 ASN A C 1
ATOM 713 O O . ASN A 1 93 ? 14.719 -17.391 -15.359 1 95.38 93 ASN A O 1
ATOM 717 N N . ARG A 1 94 ? 12.828 -17.531 -14.25 1 97.38 94 ARG A N 1
ATOM 718 C CA . ARG A 1 94 ? 12.445 -16.141 -14.414 1 97.38 94 ARG A CA 1
ATOM 719 C C . ARG A 1 94 ? 12.125 -15.5 -13.062 1 97.38 94 ARG A C 1
ATOM 721 O O . ARG A 1 94 ? 11.859 -16.203 -12.086 1 97.38 94 ARG A O 1
ATOM 728 N N . ILE A 1 95 ? 12.266 -14.188 -13.039 1 96.56 95 ILE A N 1
ATOM 729 C CA . ILE A 1 95 ? 11.93 -13.461 -11.82 1 96.56 95 ILE A CA 1
ATOM 730 C C . ILE A 1 95 ? 10.68 -12.609 -12.055 1 96.56 95 ILE A C 1
ATOM 732 O O . ILE A 1 95 ? 10.453 -12.125 -13.164 1 96.56 95 ILE A O 1
ATOM 736 N N . LEU A 1 96 ? 9.883 -12.531 -11.07 1 97.56 96 LEU A N 1
ATOM 737 C CA . LEU A 1 96 ? 8.68 -11.703 -11.047 1 97.56 96 LEU A CA 1
ATOM 738 C C . LEU A 1 96 ? 8.93 -10.391 -10.312 1 97.56 96 LEU A C 1
ATOM 740 O O . LEU A 1 96 ? 9.547 -10.383 -9.242 1 97.56 96 LEU A O 1
ATOM 744 N N . LEU A 1 97 ? 8.516 -9.258 -10.883 1 97.94 97 LEU A N 1
ATOM 745 C CA . LEU A 1 97 ? 8.625 -7.957 -10.234 1 97.94 97 LEU A CA 1
ATOM 746 C C . LEU A 1 97 ? 7.375 -7.117 -10.469 1 97.94 97 LEU A C 1
ATOM 748 O O . LEU A 1 97 ? 6.73 -7.242 -11.516 1 97.94 97 LEU A O 1
ATOM 752 N N . ILE A 1 98 ? 7.047 -6.312 -9.555 1 98.69 98 ILE A N 1
ATOM 753 C CA . ILE A 1 98 ? 5.953 -5.371 -9.773 1 98.69 98 ILE A CA 1
ATOM 754 C C . ILE A 1 98 ? 6.496 -4.082 -10.375 1 98.69 98 ILE A C 1
ATOM 756 O O . ILE A 1 98 ? 7.48 -3.523 -9.891 1 98.69 98 ILE A O 1
ATOM 760 N N . LYS A 1 99 ? 5.867 -3.623 -11.43 1 98.81 99 LYS A N 1
ATOM 761 C CA . LYS A 1 99 ? 6.262 -2.389 -12.109 1 98.81 99 LYS A CA 1
ATOM 762 C C . LYS A 1 99 ? 5.492 -1.191 -11.555 1 98.81 99 LYS A C 1
ATOM 764 O O . LYS A 1 99 ? 6.055 -0.107 -11.391 1 98.81 99 LYS A O 1
ATOM 769 N N . SER A 1 100 ? 4.238 -1.398 -11.391 1 98.88 100 SER A N 1
ATOM 770 C CA . SER A 1 100 ? 3.438 -0.31 -10.836 1 98.88 100 SER A CA 1
ATOM 771 C C . SER A 1 100 ? 2.229 -0.844 -10.078 1 98.88 100 SER A C 1
ATOM 773 O O . SER A 1 100 ? 1.762 -1.953 -10.344 1 98.88 100 SER A O 1
ATOM 775 N N . LEU A 1 101 ? 1.79 -0.14 -9.133 1 98.81 101 LEU A N 1
ATOM 776 C CA . LEU A 1 101 ? 0.616 -0.33 -8.289 1 98.81 101 LEU A CA 1
ATOM 777 C C . LEU A 1 101 ? -0.26 0.918 -8.289 1 98.81 101 LEU A C 1
ATOM 779 O O . LEU A 1 101 ? 0.213 2.012 -7.969 1 98.81 101 LEU A O 1
ATOM 783 N N . HIS A 1 102 ? -1.517 0.735 -8.75 1 98.94 102 HIS A N 1
ATOM 784 C CA . HIS A 1 102 ? -2.473 1.836 -8.766 1 98.94 102 HIS A CA 1
ATOM 785 C C . HIS A 1 102 ? -3.785 1.435 -8.102 1 98.94 102 HIS A C 1
ATOM 787 O O . HIS A 1 102 ? -4.344 0.379 -8.406 1 98.94 102 HIS A O 1
ATOM 793 N N . VAL A 1 103 ? -4.234 2.227 -7.227 1 98.94 103 VAL A N 1
ATOM 794 C CA . VAL A 1 103 ? -5.523 1.999 -6.574 1 98.94 103 VAL A CA 1
ATOM 795 C C . VAL A 1 103 ? -6.363 3.271 -6.633 1 98.94 103 VAL A C 1
ATOM 797 O O . VAL A 1 103 ? -5.895 4.352 -6.277 1 98.94 103 VAL A O 1
ATOM 800 N N . ASP A 1 104 ? -7.551 3.145 -7.141 1 98.94 104 ASP A N 1
ATOM 801 C CA . ASP A 1 104 ? -8.586 4.16 -6.965 1 98.94 104 ASP A CA 1
ATOM 802 C C . ASP A 1 104 ? -9.484 3.826 -5.781 1 98.94 104 ASP A C 1
ATOM 804 O O . ASP A 1 104 ? -10.086 2.748 -5.734 1 98.94 104 ASP A O 1
ATOM 808 N N . TYR A 1 105 ? -9.547 4.707 -4.871 1 98.81 105 TYR A N 1
ATOM 809 C CA . TYR A 1 105 ? -10.406 4.539 -3.703 1 98.81 105 TYR A CA 1
ATOM 810 C C . TYR A 1 105 ? -11.766 5.191 -3.926 1 98.81 105 TYR A C 1
ATOM 812 O O . TYR A 1 105 ? -11.859 6.418 -4.023 1 98.81 105 TYR A O 1
ATOM 820 N N . LEU A 1 106 ? -12.781 4.375 -3.918 1 98.56 106 LEU A N 1
ATOM 821 C CA . LEU A 1 106 ? -14.086 4.824 -4.398 1 98.56 106 LEU A CA 1
ATOM 822 C C . LEU A 1 106 ? -15.031 5.102 -3.232 1 98.56 106 LEU A C 1
ATOM 824 O O . LEU A 1 106 ? -15.867 6 -3.309 1 98.56 106 LEU A O 1
ATOM 828 N N . LYS A 1 107 ? -14.938 4.297 -2.182 1 96.38 107 LYS A N 1
ATOM 829 C CA . LYS A 1 107 ? -15.789 4.461 -1.01 1 96.38 107 LYS A CA 1
ATOM 830 C C . LYS A 1 107 ? -15.156 3.838 0.228 1 96.38 107 LYS A C 1
ATOM 832 O O . LYS A 1 107 ? -14.203 3.059 0.118 1 96.38 107 LYS A O 1
ATOM 837 N N . VAL A 1 108 ? -15.68 4.215 1.352 1 95.44 108 VAL A N 1
ATOM 838 C CA . VAL A 1 108 ? -15.203 3.691 2.629 1 95.44 108 VAL A CA 1
ATOM 839 C C . VAL A 1 108 ? -15.5 2.197 2.721 1 95.44 108 VAL A C 1
ATOM 841 O O . VAL A 1 108 ? -16.594 1.756 2.357 1 95.44 108 VAL A O 1
ATOM 844 N N . VAL A 1 109 ? -14.523 1.462 3.186 1 97.31 109 VAL A N 1
ATOM 845 C CA . VAL A 1 109 ? -14.648 0.012 3.299 1 97.31 109 VAL A CA 1
ATOM 846 C C . VAL A 1 109 ? -15.5 -0.344 4.516 1 97.31 109 VAL A C 1
ATOM 848 O O . VAL A 1 109 ? -15.344 0.252 5.582 1 97.31 109 VAL A O 1
ATOM 851 N N . GLU A 1 110 ? -16.406 -1.318 4.395 1 97.25 110 GLU A N 1
ATOM 852 C CA . GLU A 1 110 ? -17.172 -1.891 5.508 1 97.25 110 GLU A CA 1
ATOM 853 C C . GLU A 1 110 ? -16.641 -3.273 5.879 1 97.25 110 GLU A C 1
ATOM 855 O O . GLU A 1 110 ? -16.703 -4.203 5.07 1 97.25 110 GLU A O 1
ATOM 860 N N . GLY A 1 111 ? -16.172 -3.352 7.094 1 98.31 111 GLY A N 1
ATOM 861 C CA . GLY A 1 111 ? -15.633 -4.633 7.531 1 98.31 111 GLY A CA 1
ATOM 862 C C . GLY A 1 111 ? -14.312 -4.984 6.875 1 98.31 111 GLY A C 1
ATOM 863 O O . GLY A 1 111 ? -13.406 -4.152 6.805 1 98.31 111 GLY A O 1
ATOM 864 N N . GLY A 1 112 ? -14.156 -6.219 6.512 1 98.81 112 GLY A N 1
ATOM 865 C CA . GLY A 1 112 ? -12.961 -6.707 5.832 1 98.81 112 GLY A CA 1
ATOM 866 C C . GLY A 1 112 ? -13.117 -6.754 4.324 1 98.81 112 GLY A C 1
ATOM 867 O O . GLY A 1 112 ? -14.141 -6.324 3.783 1 98.81 112 GLY A O 1
ATOM 868 N N . LEU A 1 113 ? -12.062 -7.227 3.699 1 98.94 113 LEU A N 1
ATOM 869 C CA . LEU A 1 113 ? -12.023 -7.242 2.242 1 98.94 113 LEU A CA 1
ATOM 870 C C . LEU A 1 113 ? -11.617 -8.617 1.725 1 98.94 113 LEU A C 1
ATOM 872 O O . LEU A 1 113 ? -10.82 -9.312 2.355 1 98.94 113 LEU A O 1
ATOM 876 N N . THR A 1 114 ? -12.148 -8.953 0.588 1 98.94 114 THR A N 1
ATOM 877 C CA . THR A 1 114 ? -11.742 -10.125 -0.18 1 98.94 114 THR A CA 1
ATOM 878 C C . THR A 1 114 ? -11.312 -9.727 -1.588 1 98.94 114 THR A C 1
ATOM 880 O O . THR A 1 114 ? -12.031 -9.016 -2.287 1 98.94 114 THR A O 1
ATOM 883 N N . ALA A 1 115 ? -10.148 -10.094 -1.942 1 98.94 115 ALA A N 1
ATOM 884 C CA . ALA A 1 115 ? -9.633 -9.852 -3.287 1 98.94 115 ALA A CA 1
ATOM 885 C C . ALA A 1 115 ? -9.562 -11.148 -4.09 1 98.94 115 ALA A C 1
ATOM 887 O O . ALA A 1 115 ? -9.109 -12.172 -3.582 1 98.94 115 ALA A O 1
ATOM 888 N N . THR A 1 116 ? -9.984 -11.109 -5.312 1 98.94 116 THR A N 1
ATOM 889 C CA . THR A 1 116 ? -9.875 -12.227 -6.238 1 98.94 116 THR A CA 1
ATOM 890 C C . THR A 1 116 ? -9.164 -11.805 -7.52 1 98.94 116 THR A C 1
ATOM 892 O O . THR A 1 116 ? -9.664 -10.961 -8.266 1 98.94 116 THR A O 1
ATOM 895 N N . ALA A 1 117 ? -8.031 -12.32 -7.719 1 98.94 117 ALA A N 1
ATOM 896 C CA . ALA A 1 117 ? -7.301 -12.148 -8.969 1 98.94 117 ALA A CA 1
ATOM 897 C C . ALA A 1 117 ? -7.598 -13.289 -9.945 1 98.94 117 ALA A C 1
ATOM 899 O O . ALA A 1 117 ? -7.789 -14.438 -9.523 1 98.94 117 ALA A O 1
ATOM 900 N N . THR A 1 118 ? -7.59 -12.953 -11.219 1 98.88 118 THR A N 1
ATOM 901 C CA . THR A 1 118 ? -7.875 -13.969 -12.227 1 98.88 118 THR A CA 1
ATOM 902 C C . THR A 1 118 ? -6.898 -13.867 -13.391 1 98.88 118 THR A C 1
ATOM 904 O O . THR A 1 118 ? -6.352 -12.797 -13.656 1 98.88 118 THR A O 1
ATOM 907 N N . LEU A 1 119 ? -6.66 -14.969 -14.016 1 98.5 119 LEU A N 1
ATOM 908 C CA . LEU A 1 119 ? -5.922 -15.055 -15.273 1 98.5 119 LEU A CA 1
ATOM 909 C C . LEU A 1 119 ? -6.66 -15.922 -16.281 1 98.5 119 LEU A C 1
ATOM 911 O O . LEU A 1 119 ? -7.031 -17.062 -15.969 1 98.5 119 LEU A O 1
ATOM 915 N N . SER A 1 120 ? -6.91 -15.414 -17.469 1 98 120 SER A N 1
ATOM 916 C CA . SER A 1 120 ? -7.484 -16.219 -18.531 1 98 120 SER A CA 1
ATOM 917 C C . SER A 1 120 ? -6.473 -17.219 -19.078 1 98 120 SER A C 1
ATOM 919 O O . SER A 1 120 ? -5.266 -17.078 -18.859 1 98 120 SER A O 1
ATOM 921 N N . VAL A 1 121 ? -6.992 -18.141 -19.844 1 96.81 121 VAL A N 1
ATOM 922 C CA . VAL A 1 121 ? -6.129 -19.125 -20.484 1 96.81 121 VAL A CA 1
ATOM 923 C C . VAL A 1 121 ? -5.156 -18.422 -21.422 1 96.81 121 VAL A C 1
ATOM 925 O O . VAL A 1 121 ? -3.982 -18.781 -21.5 1 96.81 121 VAL A O 1
ATOM 928 N N . GLU A 1 122 ? -5.652 -17.469 -22.125 1 97.44 122 GLU A N 1
ATOM 929 C CA . GLU A 1 122 ? -4.824 -16.703 -23.047 1 97.44 122 GLU A CA 1
ATOM 930 C C . GLU A 1 122 ? -3.703 -15.984 -22.312 1 97.44 122 GLU A C 1
ATOM 932 O O . GLU A 1 122 ? -2.57 -15.93 -22.797 1 97.44 122 GLU A O 1
ATOM 937 N N . GLN A 1 123 ? -4.016 -15.438 -21.188 1 97.94 123 GLN A N 1
ATOM 938 C CA . GLN A 1 123 ? -3.02 -14.734 -20.391 1 97.94 123 GLN A CA 1
ATOM 939 C C . GLN A 1 123 ? -1.979 -15.703 -19.828 1 97.94 123 GLN A C 1
ATOM 941 O O . GLN A 1 123 ? -0.787 -15.383 -19.797 1 97.94 123 GLN A O 1
ATOM 946 N N . GLN A 1 124 ? -2.426 -16.812 -19.375 1 97.38 124 GLN A N 1
ATOM 947 C CA . GLN A 1 124 ? -1.509 -17.828 -18.891 1 97.38 124 GLN A CA 1
ATOM 948 C C . GLN A 1 124 ? -0.544 -18.266 -19.984 1 97.38 124 GLN A C 1
ATOM 950 O O . GLN A 1 124 ? 0.661 -18.375 -19.766 1 97.38 124 GLN A O 1
ATOM 955 N N . LYS A 1 125 ? -1.082 -18.484 -21.172 1 96.69 125 LYS A N 1
ATOM 956 C CA . LYS A 1 125 ? -0.27 -18.875 -22.328 1 96.69 125 LYS A CA 1
ATOM 957 C C . LYS A 1 125 ? 0.729 -17.781 -22.688 1 96.69 125 LYS A C 1
ATOM 959 O O . LYS A 1 125 ? 1.87 -18.062 -23.047 1 96.69 125 LYS A O 1
ATOM 964 N N . PHE A 1 126 ? 0.253 -16.578 -22.641 1 97.75 126 PHE A N 1
ATOM 965 C CA . PHE A 1 126 ? 1.116 -15.43 -22.938 1 97.75 126 PHE A CA 1
ATOM 966 C C . PHE A 1 126 ? 2.334 -15.43 -22.016 1 97.75 126 PHE A C 1
ATOM 968 O O . PHE A 1 126 ? 3.461 -15.219 -22.484 1 97.75 126 PHE A O 1
ATOM 975 N N . ILE A 1 127 ? 2.119 -15.633 -20.734 1 97.25 127 ILE A N 1
ATOM 976 C CA . ILE A 1 127 ? 3.207 -15.664 -19.766 1 97.25 127 ILE A CA 1
ATOM 977 C C . ILE A 1 127 ? 4.156 -16.812 -20.094 1 97.25 127 ILE A C 1
ATOM 979 O O . ILE A 1 127 ? 5.375 -16.641 -20.125 1 97.25 127 ILE A O 1
ATOM 983 N N . ALA A 1 128 ? 3.629 -17.938 -20.328 1 95.38 128 ALA A N 1
ATOM 984 C CA . ALA A 1 128 ? 4.418 -19.125 -20.609 1 95.38 128 ALA A CA 1
ATOM 985 C C . ALA A 1 128 ? 5.254 -18.953 -21.875 1 95.38 128 ALA A C 1
ATOM 987 O O . ALA A 1 128 ? 6.418 -19.359 -21.922 1 95.38 128 ALA A O 1
ATOM 988 N N . ASP A 1 129 ? 4.719 -18.297 -22.828 1 96.44 129 ASP A N 1
ATOM 989 C CA . ASP A 1 129 ? 5.301 -18.25 -24.172 1 96.44 129 ASP A CA 1
ATOM 990 C C . ASP A 1 129 ? 6.312 -17.109 -24.297 1 96.44 129 ASP A C 1
ATOM 992 O O . ASP A 1 129 ? 7.082 -17.047 -25.25 1 96.44 129 ASP A O 1
ATOM 996 N N . ASN A 1 130 ? 6.27 -16.219 -23.438 1 97.38 130 ASN A N 1
ATOM 997 C CA . ASN A 1 130 ? 7.164 -15.07 -23.516 1 97.38 130 ASN A CA 1
ATOM 998 C C . ASN A 1 130 ? 8.172 -15.062 -22.359 1 97.38 130 ASN A C 1
ATOM 1000 O O . ASN A 1 130 ? 7.781 -15.008 -21.203 1 97.38 130 ASN A O 1
ATOM 1004 N N . GLU A 1 131 ? 9.383 -15.07 -22.734 1 96.12 131 GLU A N 1
ATOM 1005 C CA . GLU A 1 131 ? 10.461 -15.125 -21.75 1 96.12 131 GLU A CA 1
ATOM 1006 C C . GLU A 1 131 ? 10.461 -13.891 -20.859 1 96.12 131 GLU A C 1
ATOM 1008 O O . GLU A 1 131 ? 10.898 -13.945 -19.703 1 96.12 131 GLU A O 1
ATOM 1013 N N . LYS A 1 132 ? 10.117 -12.789 -21.422 1 97.81 132 LYS A N 1
ATOM 1014 C CA . LYS A 1 132 ? 9.906 -11.539 -20.688 1 97.81 132 LYS A CA 1
ATOM 1015 C C . LYS A 1 132 ? 8.602 -10.867 -21.125 1 97.81 132 LYS A C 1
ATOM 1017 O O . LYS A 1 132 ? 8.117 -11.102 -22.219 1 97.81 132 LYS A O 1
ATOM 1022 N N . GLY A 1 133 ? 8.031 -10.133 -20.234 1 98.19 133 GLY A N 1
ATOM 1023 C CA . GLY A 1 133 ? 6.789 -9.43 -20.531 1 98.19 133 GLY A CA 1
ATOM 1024 C C . GLY A 1 133 ? 6.195 -8.727 -19.344 1 98.19 133 GLY A C 1
ATOM 1025 O O . GLY A 1 133 ? 6.824 -8.648 -18.281 1 98.19 133 GLY A O 1
ATOM 1026 N N . GLU A 1 134 ? 5.133 -8.07 -19.547 1 98.75 134 GLU A N 1
ATOM 1027 C CA . GLU A 1 134 ? 4.363 -7.41 -18.5 1 98.75 134 GLU A CA 1
ATOM 1028 C C . GLU A 1 134 ? 2.865 -7.578 -18.734 1 98.75 134 GLU A C 1
ATOM 1030 O O . GLU A 1 134 ? 2.41 -7.695 -19.875 1 98.75 134 GLU A O 1
ATOM 1035 N N . LEU A 1 135 ? 2.172 -7.609 -17.672 1 98.62 135 LEU A N 1
ATOM 1036 C CA . LEU A 1 135 ? 0.724 -7.773 -17.734 1 98.62 135 LEU A CA 1
ATOM 1037 C C . LEU A 1 135 ? 0.053 -7.098 -16.531 1 98.62 135 LEU A C 1
ATOM 1039 O O . LEU A 1 135 ? 0.542 -7.188 -15.406 1 98.62 135 LEU A O 1
ATOM 1043 N N . VAL A 1 136 ? -1.01 -6.387 -16.828 1 98.81 136 VAL A N 1
ATOM 1044 C CA . VAL A 1 136 ? -1.907 -5.973 -15.758 1 98.81 136 VAL A CA 1
ATOM 1045 C C . VAL A 1 136 ? -2.814 -7.137 -15.367 1 98.81 136 VAL A C 1
ATOM 1047 O O . VAL A 1 136 ? -3.545 -7.672 -16.203 1 98.81 136 VAL A O 1
ATOM 1050 N N . ILE A 1 137 ? -2.832 -7.523 -14.109 1 98.81 137 ILE A N 1
ATOM 1051 C CA . ILE A 1 137 ? -3.574 -8.688 -13.656 1 98.81 137 ILE A CA 1
ATOM 1052 C C . ILE A 1 137 ? -4.953 -8.266 -13.156 1 98.81 137 ILE A C 1
ATOM 1054 O O . ILE A 1 137 ? -5.062 -7.473 -12.211 1 98.81 137 ILE A O 1
ATOM 1058 N N . PRO A 1 138 ? -6.02 -8.82 -13.773 1 98.75 138 PRO A N 1
ATOM 1059 C CA . PRO A 1 138 ? -7.363 -8.484 -13.297 1 98.75 138 PRO A CA 1
ATOM 1060 C C . PRO A 1 138 ? -7.59 -8.891 -11.836 1 98.75 138 PRO A C 1
ATOM 1062 O O . PRO A 1 138 ? -7.219 -9.992 -11.43 1 98.75 138 PRO A O 1
ATOM 1065 N N . VAL A 1 139 ? -8.203 -7.977 -11.055 1 98.94 139 VAL A N 1
ATOM 1066 C CA . VAL A 1 139 ? -8.484 -8.25 -9.648 1 98.94 139 VAL A CA 1
ATOM 1067 C C . VAL A 1 139 ? -9.734 -7.48 -9.211 1 98.94 139 VAL A C 1
ATOM 1069 O O . VAL A 1 139 ? -9.93 -6.332 -9.609 1 98.94 139 VAL A O 1
ATOM 1072 N N . THR A 1 140 ? -10.57 -8.156 -8.508 1 98.94 140 THR A N 1
ATOM 1073 C CA . THR A 1 140 ? -11.734 -7.547 -7.875 1 98.94 140 THR A CA 1
ATOM 1074 C C . THR A 1 140 ? -11.594 -7.578 -6.355 1 98.94 140 THR A C 1
ATOM 1076 O O . THR A 1 140 ? -11.156 -8.578 -5.785 1 98.94 140 THR A O 1
ATOM 1079 N N . VAL A 1 141 ? -11.953 -6.516 -5.695 1 98.94 141 VAL A N 1
ATOM 1080 C CA . VAL A 1 141 ? -11.898 -6.414 -4.238 1 98.94 141 VAL A CA 1
ATOM 1081 C C . VAL A 1 141 ? -13.281 -6.066 -3.693 1 98.94 141 VAL A C 1
ATOM 1083 O O . VAL A 1 141 ? -13.852 -5.027 -4.047 1 98.94 141 VAL A O 1
ATOM 1086 N N . ILE A 1 142 ? -13.805 -6.906 -2.836 1 98.88 142 ILE A N 1
ATOM 1087 C CA . ILE A 1 142 ? -15.156 -6.758 -2.307 1 98.88 142 ILE A CA 1
ATOM 1088 C C . ILE A 1 142 ? -15.102 -6.672 -0.782 1 98.88 142 ILE A C 1
ATOM 1090 O O . ILE A 1 142 ? -14.367 -7.418 -0.136 1 98.88 142 ILE A O 1
ATOM 1094 N N . ASP A 1 143 ? -15.898 -5.75 -0.212 1 98.81 143 ASP A N 1
ATOM 1095 C CA . ASP A 1 143 ? -15.93 -5.645 1.243 1 98.81 143 ASP A CA 1
ATOM 1096 C C . ASP A 1 143 ? -17.078 -6.453 1.827 1 98.81 143 ASP A C 1
ATOM 1098 O O . ASP A 1 143 ? -17.797 -7.137 1.096 1 98.81 143 ASP A O 1
ATOM 1102 N N . ASP A 1 144 ? -17.281 -6.457 3.129 1 98.75 144 ASP A N 1
ATOM 1103 C CA . ASP A 1 144 ? -18.25 -7.301 3.812 1 98.75 144 ASP A CA 1
ATOM 1104 C C . ASP A 1 144 ? -19.688 -6.859 3.498 1 98.75 144 ASP A C 1
ATOM 1106 O O . ASP A 1 144 ? -20.641 -7.605 3.736 1 98.75 144 ASP A O 1
ATOM 1110 N N . ALA A 1 145 ? -19.875 -5.664 2.98 1 98.38 145 ALA A N 1
ATOM 1111 C CA . ALA A 1 145 ? -21.203 -5.18 2.598 1 98.38 145 ALA A CA 1
ATOM 1112 C C . ALA A 1 145 ? -21.516 -5.527 1.146 1 98.38 145 ALA A C 1
ATOM 1114 O O . ALA A 1 145 ? -22.594 -5.199 0.639 1 98.38 145 ALA A O 1
ATOM 1115 N N . GLY A 1 146 ? -20.547 -6.09 0.441 1 98.38 146 GLY A N 1
ATOM 1116 C CA . GLY A 1 146 ? -20.75 -6.496 -0.939 1 98.38 146 GLY A CA 1
ATOM 1117 C C . GLY A 1 146 ? -20.391 -5.414 -1.941 1 98.38 146 GLY A C 1
ATOM 1118 O O . GLY A 1 146 ? -20.672 -5.551 -3.135 1 98.38 146 GLY A O 1
ATOM 1119 N N . ASN A 1 147 ? -19.781 -4.375 -1.464 1 98.5 147 ASN A N 1
ATOM 1120 C CA . ASN A 1 147 ? -19.344 -3.295 -2.344 1 98.5 147 ASN A CA 1
ATOM 1121 C C . ASN A 1 147 ? -17.953 -3.557 -2.902 1 98.5 147 ASN A C 1
ATOM 1123 O O . ASN A 1 147 ? -17.219 -4.398 -2.381 1 98.5 147 ASN A O 1
ATOM 1127 N N . GLU A 1 148 ? -17.625 -2.924 -4.039 1 98.75 148 GLU A N 1
ATOM 1128 C CA . GLU A 1 148 ? -16.266 -2.797 -4.547 1 98.75 148 GLU A CA 1
ATOM 1129 C C . GLU A 1 148 ? -15.688 -1.422 -4.227 1 98.75 148 GLU A C 1
ATOM 1131 O O . GLU A 1 148 ? -15.695 -0.525 -5.07 1 98.75 148 GLU A O 1
ATOM 1136 N N . PRO A 1 149 ? -15.133 -1.287 -3.045 1 98.75 149 PRO A N 1
ATOM 1137 C CA . PRO A 1 149 ? -14.766 0.051 -2.574 1 98.75 149 PRO A CA 1
ATOM 1138 C C . PRO A 1 149 ? -13.508 0.592 -3.252 1 98.75 149 PRO A C 1
ATOM 1140 O O . PRO A 1 149 ? -13.203 1.779 -3.125 1 98.75 149 PRO A O 1
ATOM 1143 N N . ILE A 1 150 ? -12.734 -0.287 -3.945 1 98.88 150 ILE A N 1
ATOM 1144 C CA . ILE A 1 150 ? -11.531 0.156 -4.629 1 98.88 150 ILE A CA 1
ATOM 1145 C C . ILE A 1 150 ? -11.445 -0.505 -6.004 1 98.88 150 ILE A C 1
ATOM 1147 O O . ILE A 1 150 ? -12.031 -1.565 -6.227 1 98.88 150 ILE A O 1
ATOM 1151 N N . GLN A 1 151 ? -10.727 0.157 -6.887 1 98.88 151 GLN A N 1
ATOM 1152 C CA . GLN A 1 151 ? -10.297 -0.386 -8.172 1 98.88 151 GLN A CA 1
ATOM 1153 C C . GLN A 1 151 ? -8.773 -0.426 -8.266 1 98.88 151 GLN A C 1
ATOM 1155 O O . GLN A 1 151 ? -8.102 0.561 -7.961 1 98.88 151 GLN A O 1
ATOM 1160 N N . CYS A 1 152 ? -8.305 -1.534 -8.688 1 98.81 152 CYS A N 1
ATOM 1161 C CA . CYS A 1 152 ? -6.859 -1.729 -8.617 1 98.81 152 CYS A CA 1
ATOM 1162 C C . CYS A 1 152 ? -6.289 -2.096 -9.984 1 98.81 152 CYS A C 1
ATOM 1164 O O . CYS A 1 152 ? -6.902 -2.857 -10.734 1 98.81 152 CYS A O 1
ATOM 1166 N N . GLN A 1 153 ? -5.121 -1.54 -10.25 1 98.75 153 GLN A N 1
ATOM 1167 C CA . GLN A 1 153 ? -4.277 -1.964 -11.359 1 98.75 153 GLN A CA 1
ATOM 1168 C C . GLN A 1 153 ? -2.875 -2.322 -10.883 1 98.75 153 GLN A C 1
ATOM 1170 O O . GLN A 1 153 ? -2.139 -1.461 -10.398 1 98.75 153 GLN A O 1
ATOM 1175 N N . MET A 1 154 ? -2.574 -3.549 -11.016 1 98.81 154 MET A N 1
ATOM 1176 C CA . MET A 1 154 ? -1.25 -4.07 -10.68 1 98.81 154 MET A CA 1
ATOM 1177 C C . MET A 1 154 ? -0.518 -4.535 -11.938 1 98.81 154 MET A C 1
ATOM 1179 O O . MET A 1 154 ? -0.909 -5.527 -12.555 1 98.81 154 MET A O 1
ATOM 1183 N N . LEU A 1 155 ? 0.498 -3.797 -12.281 1 98.94 155 LEU A N 1
ATOM 1184 C CA . LEU A 1 155 ? 1.305 -4.184 -13.438 1 98.94 155 LEU A CA 1
ATOM 1185 C C . LEU A 1 155 ? 2.5 -5.027 -13.008 1 98.94 155 LEU A C 1
ATOM 1187 O O . LEU A 1 155 ? 3.406 -4.531 -12.336 1 98.94 155 LEU A O 1
ATOM 1191 N N . TRP A 1 156 ? 2.488 -6.254 -13.438 1 98.88 156 TRP A N 1
ATOM 1192 C CA . TRP A 1 156 ? 3.566 -7.188 -13.117 1 98.88 156 TRP A CA 1
ATOM 1193 C C . TRP A 1 156 ? 4.426 -7.465 -14.344 1 98.88 156 TRP A C 1
ATOM 1195 O O . TRP A 1 156 ? 3.92 -7.508 -15.469 1 98.88 156 TRP A O 1
ATOM 1205 N N . ALA A 1 157 ? 5.672 -7.652 -14.078 1 98.75 157 ALA A N 1
ATOM 1206 C CA . ALA A 1 157 ? 6.625 -8.023 -15.117 1 98.75 157 ALA A CA 1
ATOM 1207 C C . ALA A 1 157 ? 7.434 -9.258 -14.711 1 98.75 157 ALA A C 1
ATOM 1209 O O . ALA A 1 157 ? 7.551 -9.562 -13.523 1 98.75 157 ALA A O 1
ATOM 1210 N N . TRP A 1 158 ? 7.863 -9.961 -15.695 1 98.31 158 TRP A N 1
ATOM 1211 C CA . TRP A 1 158 ? 8.812 -11.047 -15.469 1 98.31 158 TRP A CA 1
ATOM 1212 C C . TRP A 1 158 ? 9.977 -10.969 -16.453 1 98.31 158 TRP A C 1
ATOM 1214 O O . TRP A 1 158 ? 9.844 -10.398 -17.531 1 98.31 158 TRP A O 1
ATOM 1224 N N . LEU A 1 159 ? 11.062 -11.438 -16.016 1 97.56 159 LEU A N 1
ATOM 1225 C CA . LEU A 1 159 ? 12.266 -11.477 -16.844 1 97.56 159 LEU A CA 1
ATOM 1226 C C . LEU A 1 159 ? 13.172 -12.641 -16.438 1 97.56 159 LEU A C 1
ATOM 1228 O O . LEU A 1 159 ? 13.062 -13.156 -15.328 1 97.56 159 LEU A O 1
ATOM 1232 N N . PRO A 1 160 ? 14.008 -13.023 -17.344 1 96.62 160 PRO A N 1
ATOM 1233 C CA . PRO A 1 160 ? 14.922 -14.117 -17 1 96.62 160 PRO A CA 1
ATOM 1234 C C . PRO A 1 160 ? 15.852 -13.766 -15.844 1 96.62 160 PRO A C 1
ATOM 1236 O O . PRO A 1 160 ? 16.297 -12.617 -15.734 1 96.62 160 PRO A O 1
ATOM 1239 N N . LYS A 1 161 ? 16.109 -14.789 -15.07 1 93.25 161 LYS A N 1
ATOM 1240 C CA . LYS A 1 161 ? 17.109 -14.602 -14.023 1 93.25 161 LYS A CA 1
ATOM 1241 C C . LYS A 1 161 ? 18.5 -14.367 -14.609 1 93.25 161 LYS A C 1
ATOM 1243 O O . LYS A 1 161 ? 18.844 -14.953 -15.633 1 93.25 161 LYS A O 1
ATOM 1248 N N . ARG A 1 162 ? 19.109 -13.336 -14.062 1 80.06 162 ARG A N 1
ATOM 1249 C CA . ARG A 1 162 ? 20.469 -13.109 -14.523 1 80.06 162 ARG A CA 1
ATOM 1250 C C . ARG A 1 162 ? 21.359 -14.312 -14.227 1 80.06 162 ARG A C 1
ATOM 1252 O O . ARG A 1 162 ? 21.203 -14.961 -13.188 1 80.06 162 ARG A O 1
ATOM 1259 N N . LYS A 1 163 ? 21.875 -14.875 -15.203 1 67.25 163 LYS A N 1
ATOM 1260 C CA . LYS A 1 163 ? 22.844 -15.969 -15.102 1 67.25 163 LYS A CA 1
ATOM 1261 C C . LYS A 1 163 ? 23.938 -15.633 -14.109 1 67.25 163 LYS A C 1
ATOM 1263 O O . LYS A 1 163 ? 24.516 -14.539 -14.148 1 67.25 163 LYS A O 1
ATOM 1268 N N . LYS A 1 164 ? 23.844 -16.359 -12.883 1 52.38 164 LYS A N 1
ATOM 1269 C CA . LYS A 1 164 ? 25.016 -16.203 -12.039 1 52.38 164 LYS A CA 1
ATOM 1270 C C . LYS A 1 164 ? 26.297 -16.484 -12.82 1 52.38 164 LYS A C 1
ATOM 1272 O O . LYS A 1 164 ? 26.312 -17.312 -13.742 1 52.38 164 LYS A O 1
ATOM 1277 N N . MET B 1 1 ? -5.328 34.188 7.523 1 40.56 1 MET B N 1
ATOM 1278 C CA . MET B 1 1 ? -4.406 33.219 8.125 1 40.56 1 MET B CA 1
ATOM 1279 C C . MET B 1 1 ? -5.016 31.828 8.156 1 40.56 1 MET B C 1
ATOM 1281 O O . MET B 1 1 ? -6.172 31.672 8.547 1 40.56 1 MET B O 1
ATOM 1285 N N . SER B 1 2 ? -4.602 30.938 7.312 1 52.59 2 SER B N 1
ATOM 1286 C CA . SER B 1 2 ? -5.316 29.672 7.238 1 52.59 2 SER B CA 1
ATOM 1287 C C . SER B 1 2 ? -5.613 29.125 8.633 1 52.59 2 SER B C 1
ATOM 1289 O O . SER B 1 2 ? -4.773 29.203 9.531 1 52.59 2 SER B O 1
ATOM 1291 N N . GLN B 1 3 ? -6.859 29.094 9.047 1 62.22 3 GLN B N 1
ATOM 1292 C CA . GLN B 1 3 ? -7.273 28.578 10.344 1 62.22 3 GLN B CA 1
ATOM 1293 C C . GLN B 1 3 ? -6.504 27.297 10.703 1 62.22 3 GLN B C 1
ATOM 1295 O O . GLN B 1 3 ? -6.535 26.328 9.953 1 62.22 3 GLN B O 1
ATOM 1300 N N . SER B 1 4 ? -5.594 27.469 11.609 1 82.31 4 SER B N 1
ATOM 1301 C CA . SER B 1 4 ? -4.82 26.344 12.125 1 82.31 4 SER B CA 1
ATOM 1302 C C . SER B 1 4 ? -5.734 25.25 12.672 1 82.31 4 SER B C 1
ATOM 1304 O O . SER B 1 4 ? -6.676 25.547 13.414 1 82.31 4 SER B O 1
ATOM 1306 N N . ASN B 1 5 ? -5.617 24.094 12.242 1 91.69 5 ASN B N 1
ATOM 1307 C CA . ASN B 1 5 ? -6.387 22.969 12.742 1 91.69 5 ASN B CA 1
ATOM 1308 C C . ASN B 1 5 ? -5.719 22.328 13.961 1 91.69 5 ASN B C 1
ATOM 1310 O O . ASN B 1 5 ? -4.645 22.766 14.375 1 91.69 5 ASN B O 1
ATOM 1314 N N . ARG B 1 6 ? -6.414 21.391 14.625 1 92.06 6 ARG B N 1
ATOM 1315 C CA . ARG B 1 6 ? -5.945 20.766 15.852 1 92.06 6 ARG B CA 1
ATOM 1316 C C . ARG B 1 6 ? -4.602 20.062 15.633 1 92.06 6 ARG B C 1
ATOM 1318 O O . ARG B 1 6 ? -3.719 20.125 16.5 1 92.06 6 ARG B O 1
ATOM 1325 N N . LEU B 1 7 ? -4.398 19.438 14.531 1 93.81 7 LEU B N 1
ATOM 1326 C CA . LEU B 1 7 ? -3.164 18.719 14.219 1 93.81 7 LEU B CA 1
ATOM 1327 C C . LEU B 1 7 ? -1.986 19.688 14.125 1 93.81 7 LEU B C 1
ATOM 1329 O O . LEU B 1 7 ? -0.927 19.438 14.703 1 93.81 7 LEU B O 1
ATOM 1333 N N . SER B 1 8 ? -2.17 20.766 13.43 1 94.56 8 SER B N 1
ATOM 1334 C CA . SER B 1 8 ? -1.107 21.75 13.266 1 94.56 8 SER B CA 1
ATOM 1335 C C . SER B 1 8 ? -0.749 22.406 14.594 1 94.56 8 SER B C 1
ATOM 1337 O O . SER B 1 8 ? 0.417 22.719 14.844 1 94.56 8 SER B O 1
ATOM 1339 N N . LYS B 1 9 ? -1.771 22.578 15.422 1 93.19 9 LYS B N 1
ATOM 1340 C CA . LYS B 1 9 ? -1.521 23.156 16.734 1 93.19 9 LYS B CA 1
ATOM 1341 C C . LYS B 1 9 ? -0.68 22.219 17.609 1 93.19 9 LYS B C 1
ATOM 1343 O O . LYS B 1 9 ? 0.219 22.656 18.312 1 93.19 9 LYS B O 1
ATOM 1348 N N . LEU B 1 10 ? -1.011 20.984 17.516 1 90.69 10 LEU B N 1
ATOM 1349 C CA . LEU B 1 10 ? -0.248 19.969 18.25 1 90.69 10 LEU B CA 1
ATOM 1350 C C . LEU B 1 10 ? 1.202 19.938 17.781 1 90.69 10 LEU B C 1
ATOM 1352 O O . LEU B 1 10 ? 2.123 19.891 18.594 1 90.69 10 LEU B O 1
ATOM 1356 N N . VAL B 1 11 ? 1.4 19.984 16.516 1 92.38 11 VAL B N 1
ATOM 1357 C CA . VAL B 1 11 ? 2.74 19.969 15.938 1 92.38 11 VAL B CA 1
ATOM 1358 C C . VAL B 1 11 ? 3.504 21.219 16.391 1 92.38 11 VAL B C 1
ATOM 1360 O O . VAL B 1 11 ? 4.672 21.125 16.781 1 92.38 11 VAL B O 1
ATOM 1363 N N . LYS B 1 12 ? 2.85 22.328 16.344 1 91.69 12 LYS B N 1
ATOM 1364 C CA . LYS B 1 12 ? 3.479 23.578 16.75 1 91.69 12 LYS B CA 1
ATOM 1365 C C . LYS B 1 12 ? 3.848 23.547 18.234 1 91.69 12 LYS B C 1
ATOM 1367 O O . LYS B 1 12 ? 4.914 24.031 18.625 1 91.69 12 LYS B O 1
ATOM 1372 N N . ALA B 1 13 ? 2.973 22.969 19.016 1 90.94 13 ALA B N 1
ATOM 1373 C CA . ALA B 1 13 ? 3.176 22.922 20.453 1 90.94 13 ALA B CA 1
ATOM 1374 C C . ALA B 1 13 ? 4.387 22.062 20.812 1 90.94 13 ALA B C 1
ATOM 1376 O O . ALA B 1 13 ? 5.066 22.312 21.797 1 90.94 13 ALA B O 1
ATOM 1377 N N . THR B 1 14 ? 4.68 21.141 20 1 92.19 14 THR B N 1
ATOM 1378 C CA . THR B 1 14 ? 5.77 20.219 20.297 1 92.19 14 THR B CA 1
ATOM 1379 C C . THR B 1 14 ? 7.059 20.656 19.625 1 92.19 14 THR B C 1
ATOM 1381 O O . THR B 1 14 ? 8.102 20.016 19.781 1 92.19 14 THR B O 1
ATOM 1384 N N . SER B 1 15 ? 6.977 21.75 18.844 1 88.69 15 SER B N 1
ATOM 1385 C CA . SER B 1 15 ? 8.117 22.203 18.062 1 88.69 15 SER B CA 1
ATOM 1386 C C . SER B 1 15 ? 9.242 22.703 18.969 1 88.69 15 SER B C 1
ATOM 1388 O O . SER B 1 15 ? 10.383 22.844 18.516 1 88.69 15 SER B O 1
ATOM 1390 N N . LYS B 1 16 ? 8.977 22.969 20.219 1 89.69 16 LYS B N 1
ATOM 1391 C CA . LYS B 1 16 ? 9.961 23.531 21.156 1 89.69 16 LYS B CA 1
ATOM 1392 C C . LYS B 1 16 ? 10.836 22.438 21.75 1 89.69 16 LYS B C 1
ATOM 1394 O O . LYS B 1 16 ? 11.883 22.719 22.328 1 89.69 16 LYS B O 1
ATOM 1399 N N . PHE B 1 17 ? 10.438 21.188 21.656 1 93 17 PHE B N 1
ATOM 1400 C CA . PHE B 1 17 ? 11.203 20.062 22.188 1 93 17 PHE B CA 1
ATOM 1401 C C . PHE B 1 17 ? 12.367 19.719 21.281 1 93 17 PHE B C 1
ATOM 1403 O O . PHE B 1 17 ? 12.328 20 20.078 1 93 17 PHE B O 1
ATOM 1410 N N . PRO B 1 18 ? 13.469 19.172 21.938 1 94.81 18 PRO B N 1
ATOM 1411 C CA . PRO B 1 18 ? 14.57 18.703 21.094 1 94.81 18 PRO B CA 1
ATOM 1412 C C . PRO B 1 18 ? 14.117 17.734 20 1 94.81 18 PRO B C 1
ATOM 1414 O O . PRO B 1 18 ? 13.195 16.953 20.219 1 94.81 18 PRO B O 1
ATOM 1417 N N . LYS B 1 19 ? 14.766 17.828 18.859 1 92.94 19 LYS B N 1
ATOM 1418 C CA . LYS B 1 19 ? 14.383 17.094 17.672 1 92.94 19 LYS B CA 1
ATOM 1419 C C . LYS B 1 19 ? 14.164 15.617 17.969 1 92.94 19 LYS B C 1
ATOM 1421 O O . LYS B 1 19 ? 13.164 15.023 17.562 1 92.94 19 LYS B O 1
ATOM 1426 N N . GLY B 1 20 ? 15.133 14.977 18.625 1 93.75 20 GLY B N 1
ATOM 1427 C CA . GLY B 1 20 ? 15.016 13.562 18.938 1 93.75 20 GLY B CA 1
ATOM 1428 C C . GLY B 1 20 ? 13.797 13.227 19.766 1 93.75 20 GLY B C 1
ATOM 1429 O O . GLY B 1 20 ? 13.125 12.219 19.516 1 93.75 20 GLY B O 1
ATOM 1430 N N . ILE B 1 21 ? 13.492 14.039 20.703 1 95.06 21 ILE B N 1
ATOM 1431 C CA . ILE B 1 21 ? 12.352 13.836 21.594 1 95.06 21 ILE B CA 1
ATOM 1432 C C . ILE B 1 21 ? 11.055 14.047 20.812 1 95.06 21 ILE B C 1
ATOM 1434 O O . ILE B 1 21 ? 10.117 13.258 20.938 1 95.06 21 ILE B O 1
ATOM 1438 N N . ARG B 1 22 ? 11.008 15.094 20.047 1 94.44 22 ARG B N 1
ATOM 1439 C CA . ARG B 1 22 ? 9.812 15.375 19.266 1 94.44 22 ARG B CA 1
ATOM 1440 C C . ARG B 1 22 ? 9.531 14.25 18.266 1 94.44 22 ARG B C 1
ATOM 1442 O O . ARG B 1 22 ? 8.383 13.828 18.109 1 94.44 22 ARG B O 1
ATOM 1449 N N . SER B 1 23 ? 10.555 13.75 17.609 1 96.12 23 SER B N 1
ATOM 1450 C CA . SER B 1 23 ? 10.414 12.641 16.672 1 96.12 23 SER B CA 1
ATOM 1451 C C . SER B 1 23 ? 9.836 11.406 17.359 1 96.12 23 SER B C 1
ATOM 1453 O O . SER B 1 23 ? 8.914 10.781 16.844 1 96.12 23 SER B O 1
ATOM 1455 N N . THR B 1 24 ? 10.391 11.078 18.516 1 96.31 24 THR B N 1
ATOM 1456 C CA . THR B 1 24 ? 9.906 9.914 19.266 1 96.31 24 THR B CA 1
ATOM 1457 C C . THR B 1 24 ? 8.453 10.102 19.672 1 96.31 24 THR B C 1
ATOM 1459 O O . THR B 1 24 ? 7.637 9.188 19.531 1 96.31 24 THR B O 1
ATOM 1462 N N . LEU B 1 25 ? 8.133 11.266 20.125 1 95.25 25 LEU B N 1
ATOM 1463 C CA . LEU B 1 25 ? 6.777 11.57 20.562 1 95.25 25 LEU B CA 1
ATOM 1464 C C . LEU B 1 25 ? 5.789 11.477 19.406 1 95.25 25 LEU B C 1
ATOM 1466 O O . LEU B 1 25 ? 4.746 10.836 19.531 1 95.25 25 LEU B O 1
ATOM 1470 N N . TRP B 1 26 ? 6.125 12.094 18.25 1 95.75 26 TRP B N 1
ATOM 1471 C CA . TRP B 1 26 ? 5.254 12.047 17.078 1 95.75 26 TRP B CA 1
ATOM 1472 C C . TRP B 1 26 ? 5.066 10.609 16.594 1 95.75 26 TRP B C 1
ATOM 1474 O O . TRP B 1 26 ? 3.941 10.18 16.328 1 95.75 26 TRP B O 1
ATOM 1484 N N . SER B 1 27 ? 6.168 9.906 16.547 1 97.81 27 SER B N 1
ATOM 1485 C CA . SER B 1 27 ? 6.121 8.539 16.031 1 97.81 27 SER B CA 1
ATOM 1486 C C . SER B 1 27 ? 5.234 7.652 16.906 1 97.81 27 SER B C 1
ATOM 1488 O O . SER B 1 27 ? 4.43 6.875 16.391 1 97.81 27 SER B O 1
ATOM 1490 N N . LYS B 1 28 ? 5.348 7.793 18.156 1 97.25 28 LYS B N 1
ATOM 1491 C CA . LYS B 1 28 ? 4.531 7.012 19.078 1 97.25 28 LYS B CA 1
ATOM 1492 C C . LYS B 1 28 ? 3.066 7.438 19.016 1 97.25 28 LYS B C 1
ATOM 1494 O O . LYS B 1 28 ? 2.172 6.594 18.938 1 97.25 28 LYS B O 1
ATOM 1499 N N . ALA B 1 29 ? 2.82 8.711 19.078 1 96.69 29 ALA B N 1
ATOM 1500 C CA . ALA B 1 29 ? 1.457 9.234 19.094 1 96.69 29 ALA B CA 1
ATOM 1501 C C . ALA B 1 29 ? 0.727 8.891 17.797 1 96.69 29 ALA B C 1
ATOM 1503 O O . ALA B 1 29 ? -0.388 8.367 17.828 1 96.69 29 ALA B O 1
ATOM 1504 N N . PHE B 1 30 ? 1.364 9.125 16.656 1 97.06 30 PHE B N 1
ATOM 1505 C CA . PHE B 1 30 ? 0.682 8.922 15.383 1 97.06 30 PHE B CA 1
ATOM 1506 C C . PHE B 1 30 ? 0.651 7.438 15.023 1 97.06 30 PHE B C 1
ATOM 1508 O O . PHE B 1 30 ? -0.238 6.992 14.289 1 97.06 30 PHE B O 1
ATOM 1515 N N . GLY B 1 31 ? 1.604 6.668 15.516 1 98.12 31 GLY B N 1
ATOM 1516 C CA . GLY B 1 31 ? 1.494 5.223 15.414 1 98.12 31 GLY B CA 1
ATOM 1517 C C . GLY B 1 31 ? 0.283 4.664 16.141 1 98.12 31 GLY B C 1
ATOM 1518 O O . GLY B 1 31 ? -0.292 3.66 15.711 1 98.12 31 GLY B O 1
ATOM 1519 N N . ARG B 1 32 ? -0.057 5.289 17.203 1 97.88 32 ARG B N 1
ATOM 1520 C CA . ARG B 1 32 ? -1.244 4.875 17.953 1 97.88 32 ARG B CA 1
ATOM 1521 C C . ARG B 1 32 ? -2.518 5.336 17.25 1 97.88 32 ARG B C 1
ATOM 1523 O O . ARG B 1 32 ? -3.52 4.621 17.234 1 97.88 32 ARG B O 1
ATOM 1530 N N . ILE B 1 33 ? -2.508 6.543 16.703 1 97.62 33 ILE B N 1
ATOM 1531 C CA . ILE B 1 33 ? -3.666 7.137 16.047 1 97.62 33 ILE B CA 1
ATOM 1532 C C . ILE B 1 33 ? -3.979 6.371 14.766 1 97.62 33 ILE B C 1
ATOM 1534 O O . ILE B 1 33 ? -5.145 6.176 14.414 1 97.62 33 ILE B O 1
ATOM 1538 N N . VAL B 1 34 ? -2.947 5.992 14.055 1 98.62 34 VAL B N 1
ATOM 1539 C CA . VAL B 1 34 ? -3.057 5.188 12.844 1 98.62 34 VAL B CA 1
ATOM 1540 C C . VAL B 1 34 ? -2.377 3.838 13.055 1 98.62 34 VAL B C 1
ATOM 1542 O O . VAL B 1 34 ? -1.194 3.676 12.742 1 98.62 34 VAL B O 1
ATOM 1545 N N . PRO B 1 35 ? -3.07 2.844 13.492 1 98.88 35 PRO B N 1
ATOM 1546 C CA . PRO B 1 35 ? -2.477 1.586 13.953 1 98.88 35 PRO B CA 1
ATOM 1547 C C . PRO B 1 35 ? -1.548 0.957 12.914 1 98.88 35 PRO B C 1
ATOM 1549 O O . PRO B 1 35 ? -0.502 0.406 13.273 1 98.88 35 PRO B O 1
ATOM 1552 N N . MET B 1 36 ? -1.893 0.984 11.641 1 98.94 36 MET B N 1
ATOM 1553 C CA . MET B 1 36 ? -1.001 0.379 10.656 1 98.94 36 MET B CA 1
ATOM 1554 C C . MET B 1 36 ? 0.351 1.086 10.641 1 98.94 36 MET B C 1
ATOM 1556 O O . MET B 1 36 ? 1.386 0.45 10.43 1 98.94 36 MET B O 1
ATOM 1560 N N . VAL B 1 37 ? 0.341 2.391 10.773 1 98.88 37 VAL B N 1
ATOM 1561 C CA . VAL B 1 37 ? 1.578 3.164 10.828 1 98.88 37 VAL B CA 1
ATOM 1562 C C . VAL B 1 37 ? 2.41 2.725 12.031 1 98.88 37 VAL B C 1
ATOM 1564 O O . VAL B 1 37 ? 3.629 2.576 11.93 1 98.88 37 VAL B O 1
ATOM 1567 N N . GLY B 1 38 ? 1.744 2.479 13.125 1 98.81 38 GLY B N 1
ATOM 1568 C CA . GLY B 1 38 ? 2.418 1.94 14.297 1 98.81 38 GLY B CA 1
ATOM 1569 C C . GLY B 1 38 ? 2.986 0.552 14.078 1 98.81 38 GLY B C 1
ATOM 1570 O O . GLY B 1 38 ? 4.117 0.266 14.477 1 98.81 38 GLY B O 1
ATOM 1571 N N . THR B 1 39 ? 2.221 -0.277 13.484 1 98.88 39 THR B N 1
ATOM 1572 C CA . THR B 1 39 ? 2.65 -1.633 13.164 1 98.88 39 THR B CA 1
ATOM 1573 C C . THR B 1 39 ? 3.91 -1.609 12.305 1 98.88 39 THR B C 1
ATOM 1575 O O . THR B 1 39 ? 4.812 -2.428 12.492 1 98.88 39 THR B O 1
ATOM 1578 N N . ALA B 1 40 ? 3.965 -0.658 11.391 1 98.81 40 ALA B N 1
ATOM 1579 C CA . ALA B 1 40 ? 5.094 -0.551 10.469 1 98.81 40 ALA B CA 1
ATOM 1580 C C . ALA B 1 40 ? 6.273 0.155 11.133 1 98.81 40 ALA B C 1
ATOM 1582 O O . ALA B 1 40 ? 7.367 0.219 10.555 1 98.81 40 ALA B O 1
ATOM 1583 N N . ASN B 1 41 ? 6.023 0.707 12.281 1 98.62 41 ASN B N 1
ATOM 1584 C CA . ASN B 1 41 ? 7.055 1.45 13 1 98.62 41 ASN B CA 1
ATOM 1585 C C . ASN B 1 41 ? 7.625 2.582 12.148 1 98.62 41 ASN B C 1
ATOM 1587 O O . ASN B 1 41 ? 8.844 2.75 12.062 1 98.62 41 ASN B O 1
ATOM 1591 N N . ILE B 1 42 ? 6.789 3.277 11.516 1 98.88 42 ILE B N 1
ATOM 1592 C CA . ILE B 1 42 ? 7.215 4.453 10.758 1 98.88 42 ILE B CA 1
ATOM 1593 C C . ILE B 1 42 ? 7.578 5.578 11.727 1 98.88 42 ILE B C 1
ATOM 1595 O O . ILE B 1 42 ? 6.84 5.852 12.68 1 98.88 42 ILE B O 1
ATOM 1599 N N . ARG B 1 43 ? 8.68 6.195 11.469 1 98.81 43 ARG B N 1
ATOM 1600 C CA . ARG B 1 43 ? 9.148 7.289 12.32 1 98.81 43 ARG B CA 1
ATOM 1601 C C . ARG B 1 43 ? 8.961 8.633 11.633 1 98.81 43 ARG B C 1
ATOM 1603 O O .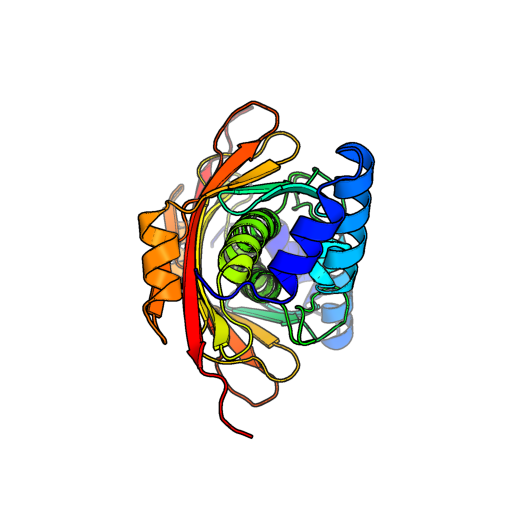 ARG B 1 43 ? 9.297 8.781 10.453 1 98.81 43 ARG B O 1
ATOM 1610 N N . TYR B 1 44 ? 8.438 9.539 12.359 1 98.62 44 TYR B N 1
ATOM 1611 C CA . TYR B 1 44 ? 8.367 10.922 11.906 1 98.62 44 TYR B CA 1
ATOM 1612 C C . TYR B 1 44 ? 9.641 11.68 12.273 1 98.62 44 TYR B C 1
ATOM 1614 O O . TYR B 1 44 ? 9.898 11.938 13.453 1 98.62 44 TYR B O 1
ATOM 1622 N N . LEU B 1 45 ? 10.398 12.078 11.266 1 98.31 45 LEU B N 1
ATOM 1623 C CA . LEU B 1 45 ? 11.695 12.695 11.5 1 98.31 45 LEU B CA 1
ATOM 1624 C C . LEU B 1 45 ? 11.57 14.219 11.578 1 98.31 45 LEU B C 1
ATOM 1626 O O . LEU B 1 45 ? 12.172 14.852 12.438 1 98.31 45 LEU B O 1
ATOM 1630 N N . GLU B 1 46 ? 10.875 14.758 10.617 1 97.44 46 GLU B N 1
ATOM 1631 C CA . GLU B 1 46 ? 10.625 16.188 10.547 1 97.44 46 GLU B CA 1
ATOM 1632 C C . GLU B 1 46 ? 9.18 16.484 10.172 1 97.44 46 GLU B C 1
ATOM 1634 O O . GLU B 1 46 ? 8.625 15.844 9.273 1 97.44 46 GLU B O 1
ATOM 1639 N N . VAL B 1 47 ? 8.586 17.422 10.906 1 97.25 47 VAL B N 1
ATOM 1640 C CA . VAL B 1 47 ? 7.23 17.859 10.617 1 97.25 47 VAL B CA 1
ATOM 1641 C C . VAL B 1 47 ? 7.141 19.375 10.75 1 97.25 47 VAL B C 1
ATOM 1643 O O . VAL B 1 47 ? 7.453 19.938 11.805 1 97.25 47 VAL B O 1
ATOM 1646 N N . ASP B 1 48 ? 6.797 20.031 9.727 1 94.62 48 ASP B N 1
ATOM 1647 C CA . ASP B 1 48 ? 6.438 21.438 9.766 1 94.62 48 ASP B CA 1
ATOM 1648 C C . ASP B 1 48 ? 5.426 21.781 8.672 1 94.62 48 ASP B C 1
ATOM 1650 O O . ASP B 1 48 ? 4.91 20.875 8 1 94.62 48 ASP B O 1
ATOM 1654 N N . SER B 1 49 ? 5.105 23.016 8.469 1 94.5 49 SER B N 1
ATOM 1655 C CA . SER B 1 49 ? 4.016 23.406 7.578 1 94.5 49 SER B CA 1
ATOM 1656 C C . SER B 1 49 ? 4.379 23.156 6.117 1 94.5 49 SER B C 1
ATOM 1658 O O . SER B 1 49 ? 3.496 23 5.27 1 94.5 49 SER B O 1
ATOM 1660 N N . ASN B 1 50 ? 5.668 23.031 5.828 1 96.81 50 ASN B N 1
ATOM 1661 C CA . ASN B 1 50 ? 6.086 22.969 4.434 1 96.81 50 ASN B CA 1
ATOM 1662 C C . ASN B 1 50 ? 6.449 21.531 4.023 1 96.81 50 ASN B C 1
ATOM 1664 O O . ASN B 1 50 ? 6.422 21.203 2.84 1 96.81 50 ASN B O 1
ATOM 1668 N N . HIS B 1 51 ? 6.852 20.797 5.031 1 98.06 51 HIS B N 1
ATOM 1669 C CA . HIS B 1 51 ? 7.262 19.453 4.664 1 98.06 51 HIS B CA 1
ATOM 1670 C C . HIS B 1 51 ? 7.105 18.484 5.84 1 98.06 51 HIS B C 1
ATOM 1672 O O . HIS B 1 51 ? 7.082 18.906 6.996 1 98.06 51 HIS B O 1
ATOM 1678 N N . VAL B 1 52 ? 6.961 17.25 5.539 1 98.69 52 VAL B N 1
ATOM 1679 C CA . VAL B 1 52 ? 6.984 16.109 6.457 1 98.69 52 VAL B CA 1
ATOM 1680 C C . VAL B 1 52 ? 7.965 15.055 5.953 1 98.69 52 VAL B C 1
ATOM 1682 O O . VAL B 1 52 ? 7.938 14.688 4.777 1 98.69 52 VAL B O 1
ATOM 1685 N N . THR B 1 53 ? 8.867 14.633 6.801 1 98.88 53 THR B N 1
ATOM 1686 C CA . THR B 1 53 ? 9.82 13.57 6.5 1 98.88 53 THR B CA 1
ATOM 1687 C C . THR B 1 53 ? 9.602 12.375 7.422 1 98.88 53 THR B C 1
ATOM 1689 O O . THR B 1 53 ? 9.625 12.516 8.648 1 98.88 53 THR B O 1
ATOM 1692 N N . VAL B 1 54 ? 9.391 11.227 6.82 1 98.94 54 VAL B N 1
ATOM 1693 C CA . VAL B 1 54 ? 9.164 10.008 7.594 1 98.94 54 VAL B CA 1
ATOM 1694 C C . VAL B 1 54 ? 10.125 8.914 7.121 1 98.94 54 VAL B C 1
ATOM 1696 O O . VAL B 1 54 ? 10.617 8.953 5.992 1 98.94 54 VAL B O 1
ATOM 1699 N N . ARG B 1 55 ? 10.352 7.938 8.031 1 98.94 55 ARG B N 1
ATOM 1700 C CA . ARG B 1 55 ? 11.328 6.883 7.805 1 98.94 55 ARG B CA 1
ATOM 1701 C C . ARG B 1 55 ? 10.727 5.504 8.047 1 98.94 55 ARG B C 1
ATOM 1703 O O . ARG B 1 55 ? 9.969 5.312 9.008 1 98.94 55 ARG B O 1
ATOM 1710 N N . LEU B 1 56 ? 10.969 4.629 7.145 1 98.88 56 LEU B N 1
ATOM 1711 C CA . LEU B 1 56 ? 10.68 3.205 7.285 1 98.88 56 LEU B CA 1
ATOM 1712 C C . LEU B 1 56 ? 11.953 2.379 7.176 1 98.88 56 LEU B C 1
ATOM 1714 O O . LEU B 1 56 ? 12.578 2.324 6.109 1 98.88 56 LEU B O 1
ATOM 1718 N N . ASP B 1 57 ? 12.391 1.781 8.242 1 98.88 57 ASP B N 1
ATOM 1719 C CA . ASP B 1 57 ? 13.539 0.883 8.211 1 98.88 57 ASP B CA 1
ATOM 1720 C C . ASP B 1 57 ? 13.172 -0.456 7.57 1 98.88 57 ASP B C 1
ATOM 1722 O O . ASP B 1 57 ? 12 -0.817 7.508 1 98.88 57 ASP B O 1
ATOM 1726 N N . ASN B 1 58 ? 14.234 -1.098 7.008 1 98.75 58 ASN B N 1
ATOM 1727 C CA . ASN B 1 58 ? 14.016 -2.484 6.609 1 98.75 58 ASN B CA 1
ATOM 1728 C C . ASN B 1 58 ? 13.891 -3.404 7.82 1 98.75 58 ASN B C 1
ATOM 1730 O O . ASN B 1 58 ? 14.898 -3.857 8.367 1 98.75 58 ASN B O 1
ATOM 1734 N N . GLN B 1 59 ? 12.742 -3.652 8.25 1 98.62 59 GLN B N 1
ATOM 1735 C CA . GLN B 1 59 ? 12.461 -4.523 9.383 1 98.62 59 GLN B CA 1
ATOM 1736 C C . GLN B 1 59 ? 11.617 -5.723 8.961 1 98.62 59 GLN B C 1
ATOM 1738 O O . GLN B 1 59 ? 10.844 -5.637 8 1 98.62 59 GLN B O 1
ATOM 1743 N N . LYS B 1 60 ? 11.656 -6.73 9.648 1 98.56 60 LYS B N 1
ATOM 1744 C CA . LYS B 1 60 ? 11.133 -8.023 9.234 1 98.56 60 LYS B CA 1
ATOM 1745 C C . LYS B 1 60 ? 9.633 -7.949 8.945 1 98.56 60 LYS B C 1
ATOM 1747 O O . LYS B 1 60 ? 9.172 -8.453 7.922 1 98.56 60 LYS B O 1
ATOM 1752 N N . ASN B 1 61 ? 8.836 -7.301 9.773 1 98.69 61 ASN B N 1
ATOM 1753 C CA . ASN B 1 61 ? 7.383 -7.355 9.688 1 98.69 61 ASN B CA 1
ATOM 1754 C C . ASN B 1 61 ? 6.867 -6.598 8.461 1 98.69 61 ASN B C 1
ATOM 1756 O O . ASN B 1 61 ? 5.676 -6.652 8.148 1 98.69 61 ASN B O 1
ATOM 1760 N N . MET B 1 62 ? 7.742 -5.844 7.723 1 98.81 62 MET B N 1
ATOM 1761 C CA . MET B 1 62 ? 7.355 -5.09 6.531 1 98.81 62 MET B CA 1
ATOM 1762 C C . MET B 1 62 ? 8.125 -5.582 5.309 1 98.81 62 MET B C 1
ATOM 1764 O O . MET B 1 62 ? 8.203 -4.879 4.297 1 98.81 62 MET B O 1
ATOM 1768 N N . GLN B 1 63 ? 8.68 -6.773 5.406 1 98.81 63 GLN B N 1
ATOM 1769 C CA . GLN B 1 63 ? 9.531 -7.312 4.348 1 98.81 63 GLN B CA 1
ATOM 1770 C C . GLN B 1 63 ? 8.711 -8.117 3.342 1 98.81 63 GLN B C 1
ATOM 1772 O O . GLN B 1 63 ? 7.633 -8.617 3.672 1 98.81 63 GLN B O 1
ATOM 1777 N N . ASN B 1 64 ? 9.266 -8.203 2.129 1 98.25 64 ASN B N 1
ATOM 1778 C CA . ASN B 1 64 ? 8.789 -9.141 1.117 1 98.25 64 ASN B CA 1
ATOM 1779 C C . ASN B 1 64 ? 9.539 -10.469 1.184 1 98.25 64 ASN B C 1
ATOM 1781 O O . ASN B 1 64 ? 10.188 -10.773 2.188 1 98.25 64 ASN B O 1
ATOM 1785 N N . HIS B 1 65 ? 9.422 -11.281 0.18 1 96.62 65 HIS B N 1
ATOM 1786 C CA . HIS B 1 65 ? 9.953 -12.648 0.173 1 96.62 65 HIS B CA 1
ATOM 1787 C C . HIS B 1 65 ? 11.461 -12.648 -0.002 1 96.62 65 HIS B C 1
ATOM 1789 O O . HIS B 1 65 ? 12.117 -13.664 0.232 1 96.62 65 HIS B O 1
ATOM 1795 N N . ILE B 1 66 ? 12.062 -11.523 -0.377 1 96.06 66 ILE B N 1
ATOM 1796 C CA . ILE B 1 66 ? 13.508 -11.5 -0.552 1 96.06 66 ILE B CA 1
ATOM 1797 C C . ILE B 1 66 ? 14.148 -10.648 0.546 1 96.06 66 ILE B C 1
ATOM 1799 O O . ILE B 1 66 ? 15.258 -10.148 0.38 1 96.06 66 ILE B O 1
ATOM 1803 N N . LYS B 1 67 ? 13.383 -10.258 1.511 1 97.62 67 LYS B N 1
ATOM 1804 C CA . LYS B 1 67 ? 13.852 -9.625 2.744 1 97.62 67 LYS B CA 1
ATOM 1805 C C . LYS B 1 67 ? 14.148 -8.148 2.525 1 97.62 67 LYS B C 1
ATOM 1807 O O . LYS B 1 67 ? 14.93 -7.551 3.271 1 97.62 67 LYS B O 1
ATOM 1812 N N . GLY B 1 68 ? 13.695 -7.609 1.494 1 98.31 68 GLY B N 1
ATOM 1813 C CA . GLY B 1 68 ? 13.633 -6.168 1.34 1 98.31 68 GLY B CA 1
ATOM 1814 C C . GLY B 1 68 ? 12.297 -5.582 1.749 1 98.31 68 GLY B C 1
ATOM 1815 O O . GLY B 1 68 ? 11.344 -6.316 2.018 1 98.31 68 GLY B O 1
ATOM 1816 N N . VAL B 1 69 ? 12.258 -4.293 1.755 1 98.81 69 VAL B N 1
ATOM 1817 C CA . VAL B 1 69 ? 11 -3.639 2.1 1 98.81 69 VAL B CA 1
ATOM 1818 C C . VAL B 1 69 ? 9.93 -4.004 1.072 1 98.81 69 VAL B C 1
ATOM 1820 O O . VAL B 1 69 ? 10.172 -3.93 -0.135 1 98.81 69 VAL B O 1
ATOM 1823 N N . HIS B 1 70 ? 8.812 -4.453 1.501 1 98.88 70 HIS B N 1
ATOM 1824 C CA . HIS B 1 70 ? 7.699 -4.852 0.643 1 98.88 70 HIS B CA 1
ATOM 1825 C C . HIS B 1 70 ? 7.168 -3.67 -0.159 1 98.88 70 HIS B C 1
ATOM 1827 O O . HIS B 1 70 ? 7.113 -2.547 0.347 1 98.88 70 HIS B O 1
ATOM 1833 N N . ALA B 1 71 ? 6.695 -3.902 -1.377 1 98.81 71 ALA B N 1
ATOM 1834 C CA . ALA B 1 71 ? 6.156 -2.883 -2.271 1 98.81 71 ALA B CA 1
ATOM 1835 C C . ALA B 1 71 ? 5.039 -2.094 -1.596 1 98.81 71 ALA B C 1
ATOM 1837 O O . ALA B 1 71 ? 4.996 -0.865 -1.686 1 98.81 71 ALA B O 1
ATOM 1838 N N . ALA B 1 72 ? 4.109 -2.748 -0.904 1 98.88 72 ALA B N 1
ATOM 1839 C CA . ALA B 1 72 ? 2.988 -2.086 -0.246 1 98.88 72 ALA B CA 1
ATOM 1840 C C . ALA B 1 72 ? 3.463 -1.251 0.94 1 98.88 72 ALA B C 1
ATOM 1842 O O . ALA B 1 72 ? 2.859 -0.226 1.267 1 98.88 72 ALA B O 1
ATOM 1843 N N . ALA B 1 73 ? 4.52 -1.692 1.613 1 98.94 73 ALA B N 1
ATOM 1844 C CA . ALA B 1 73 ? 5.09 -0.904 2.701 1 98.94 73 ALA B CA 1
ATOM 1845 C C . ALA B 1 73 ? 5.695 0.396 2.176 1 98.94 73 ALA B C 1
ATOM 1847 O O . ALA B 1 73 ? 5.613 1.436 2.834 1 98.94 73 ALA B O 1
ATOM 1848 N N . MET B 1 74 ? 6.309 0.321 1.024 1 98.94 74 MET B N 1
ATOM 1849 C CA . MET B 1 74 ? 6.828 1.524 0.383 1 98.94 74 MET B CA 1
ATOM 1850 C C . MET B 1 74 ? 5.703 2.508 0.077 1 98.94 74 MET B C 1
ATOM 1852 O O . MET B 1 74 ? 5.84 3.709 0.318 1 98.94 74 MET B O 1
ATOM 1856 N N . ALA B 1 75 ? 4.641 1.983 -0.458 1 98.94 75 ALA B N 1
ATOM 1857 C CA . ALA B 1 75 ? 3.461 2.801 -0.725 1 98.94 75 ALA B CA 1
ATOM 1858 C C . ALA B 1 75 ? 2.938 3.441 0.557 1 98.94 75 ALA B C 1
ATOM 1860 O O . ALA B 1 75 ? 2.562 4.617 0.562 1 98.94 75 ALA B O 1
ATOM 1861 N N . LEU B 1 76 ? 2.9 2.682 1.618 1 98.94 76 LEU B N 1
ATOM 1862 C CA . LEU B 1 76 ? 2.473 3.166 2.926 1 98.94 76 LEU B CA 1
ATOM 1863 C C . LEU B 1 76 ? 3.303 4.371 3.357 1 98.94 76 LEU B C 1
ATOM 1865 O O . LEU B 1 76 ? 2.76 5.355 3.863 1 98.94 76 LEU B O 1
ATOM 1869 N N . LEU B 1 77 ? 4.578 4.277 3.189 1 98.94 77 LEU B N 1
ATOM 1870 C CA . LEU B 1 77 ? 5.484 5.344 3.596 1 98.94 77 LEU B CA 1
ATOM 1871 C C . LEU B 1 77 ? 5.148 6.648 2.877 1 98.94 77 LEU B C 1
ATOM 1873 O O . LEU B 1 77 ? 5.008 7.695 3.516 1 98.94 77 LEU B O 1
ATOM 1877 N N . ALA B 1 78 ? 5.012 6.539 1.556 1 98.94 78 ALA B N 1
ATOM 1878 C CA . ALA B 1 78 ? 4.664 7.711 0.757 1 98.94 78 ALA B CA 1
ATOM 1879 C C . ALA B 1 78 ? 3.289 8.25 1.138 1 98.94 78 ALA B C 1
ATOM 1881 O O . ALA B 1 78 ? 3.096 9.461 1.255 1 98.94 78 ALA B O 1
ATOM 1882 N N . GLU B 1 79 ? 2.34 7.363 1.297 1 98.94 79 GLU B N 1
ATOM 1883 C CA . GLU B 1 79 ? 0.987 7.715 1.715 1 98.94 79 GLU B CA 1
ATOM 1884 C C . GLU B 1 79 ? 0.998 8.453 3.053 1 98.94 79 GLU B C 1
ATOM 1886 O O . GLU B 1 79 ? 0.318 9.469 3.215 1 98.94 79 GLU B O 1
ATOM 1891 N N . THR B 1 80 ? 1.747 7.945 4.004 1 98.94 80 THR B N 1
ATOM 1892 C CA . THR B 1 80 ? 1.84 8.523 5.34 1 98.94 80 THR B CA 1
ATOM 1893 C C . THR B 1 80 ? 2.381 9.945 5.277 1 98.94 80 THR B C 1
ATOM 1895 O O . THR B 1 80 ? 1.802 10.867 5.859 1 98.94 80 THR B O 1
ATOM 1898 N N . ALA B 1 81 ? 3.496 10.141 4.516 1 98.94 81 ALA B N 1
ATOM 1899 C CA . ALA B 1 81 ? 4.117 11.461 4.41 1 98.94 81 ALA B CA 1
ATOM 1900 C C . ALA B 1 81 ? 3.152 12.477 3.805 1 98.94 81 ALA B C 1
ATOM 1902 O O . ALA B 1 81 ? 2.955 13.555 4.359 1 98.94 81 ALA B O 1
ATOM 1903 N N . THR B 1 82 ? 2.545 12.102 2.709 1 98.94 82 THR B N 1
ATOM 1904 C CA . THR B 1 82 ? 1.707 13.031 1.959 1 98.94 82 THR B CA 1
ATOM 1905 C C . THR B 1 82 ? 0.391 13.281 2.689 1 98.94 82 THR B C 1
ATOM 1907 O O . THR B 1 82 ? -0.083 14.422 2.75 1 98.94 82 THR B O 1
ATOM 1910 N N . GLY B 1 83 ? -0.212 12.242 3.223 1 98.75 83 GLY B N 1
ATOM 1911 C CA . GLY B 1 83 ? -1.45 12.391 3.971 1 98.75 83 GLY B CA 1
ATOM 1912 C C . GLY B 1 83 ? -1.304 13.273 5.195 1 98.75 83 GLY B C 1
ATOM 1913 O O . GLY B 1 83 ? -2.135 14.148 5.441 1 98.75 83 GLY B O 1
ATOM 1914 N N . PHE B 1 84 ? -0.26 13.023 5.945 1 98.69 84 PHE B N 1
ATOM 1915 C CA . PHE B 1 84 ? -0.029 13.805 7.156 1 98.69 84 PHE B CA 1
ATOM 1916 C C . PHE B 1 84 ? 0.162 15.281 6.82 1 98.69 84 PHE B C 1
ATOM 1918 O O . PHE B 1 84 ? -0.446 16.156 7.449 1 98.69 84 PHE B O 1
ATOM 1925 N N . LEU B 1 85 ? 1.025 15.555 5.82 1 98.69 85 LEU B N 1
ATOM 1926 C CA . LEU B 1 85 ? 1.29 16.938 5.434 1 98.69 85 LEU B CA 1
ATOM 1927 C C . LEU B 1 85 ? 0.008 17.625 4.988 1 98.69 85 LEU B C 1
ATOM 1929 O O . LEU B 1 85 ? -0.276 18.75 5.418 1 98.69 85 LEU B O 1
ATOM 1933 N N . THR B 1 86 ? -0.739 16.969 4.133 1 98.5 86 THR B N 1
ATOM 1934 C CA . THR B 1 86 ? -1.996 17.547 3.676 1 98.5 86 THR B CA 1
ATOM 1935 C C . THR B 1 86 ? -2.93 17.812 4.852 1 98.5 86 THR B C 1
ATOM 1937 O O . THR B 1 86 ? -3.549 18.875 4.934 1 98.5 86 THR B O 1
ATOM 1940 N N . GLY B 1 87 ? -2.99 16.859 5.734 1 97.69 87 GLY B N 1
ATOM 1941 C CA . GLY B 1 87 ? -3.846 16.953 6.906 1 97.69 87 GLY B CA 1
ATOM 1942 C C . GLY B 1 87 ? -3.541 18.172 7.766 1 97.69 87 GLY B C 1
ATOM 1943 O O . GLY B 1 87 ? -4.438 18.734 8.406 1 97.69 87 GLY B O 1
ATOM 1944 N N . LEU B 1 88 ? -2.293 18.594 7.809 1 97.56 88 LEU B N 1
ATOM 1945 C CA . LEU B 1 88 ? -1.893 19.766 8.586 1 97.56 88 LEU B CA 1
ATOM 1946 C C . LEU B 1 88 ? -2.607 21.016 8.086 1 97.56 88 LEU B C 1
ATOM 1948 O O . LEU B 1 88 ? -2.725 22 8.812 1 97.56 88 LEU B O 1
ATOM 1952 N N . HIS B 1 89 ? -3.104 20.969 6.875 1 97.62 89 HIS B N 1
ATOM 1953 C CA . HIS B 1 89 ? -3.609 22.188 6.25 1 97.62 89 HIS B CA 1
ATOM 1954 C C . HIS B 1 89 ? -5.117 22.109 6.043 1 97.62 89 HIS B C 1
ATOM 1956 O O . HIS B 1 89 ? -5.73 23.062 5.566 1 97.62 89 HIS B O 1
ATOM 1962 N N . ILE B 1 90 ? -5.715 20.969 6.391 1 97.12 90 ILE B N 1
ATOM 1963 C CA . ILE B 1 90 ? -7.156 20.828 6.23 1 97.12 90 ILE B CA 1
ATOM 1964 C C . ILE B 1 90 ? -7.871 21.312 7.484 1 97.12 90 ILE B C 1
ATOM 1966 O O . ILE B 1 90 ? -7.684 20.75 8.57 1 97.12 90 ILE B O 1
ATOM 1970 N N . PRO B 1 91 ? -8.656 22.312 7.324 1 95.5 91 PRO B N 1
ATOM 1971 C CA . PRO B 1 91 ? -9.422 22.781 8.484 1 95.5 91 PRO B CA 1
ATOM 1972 C C . PRO B 1 91 ? -10.25 21.656 9.133 1 95.5 91 PRO B C 1
ATOM 1974 O O . PRO B 1 91 ? -10.672 20.734 8.445 1 95.5 91 PRO B O 1
ATOM 1977 N N . ASP B 1 92 ? -10.609 21.844 10.422 1 95.25 92 ASP B N 1
ATOM 1978 C CA . ASP B 1 92 ? -11.227 20.766 11.211 1 95.25 92 ASP B CA 1
ATOM 1979 C C . ASP B 1 92 ? -12.648 20.5 10.734 1 95.25 92 ASP B C 1
ATOM 1981 O O . ASP B 1 92 ? -13.227 19.453 11.055 1 95.25 92 ASP B O 1
ATOM 1985 N N . ASN B 1 93 ? -13.219 21.406 10.008 1 95.38 93 ASN B N 1
ATOM 1986 C CA . ASN B 1 93 ? -14.586 21.234 9.516 1 95.38 93 ASN B CA 1
ATOM 1987 C C . ASN B 1 93 ? -14.609 20.547 8.156 1 95.38 93 ASN B C 1
ATOM 1989 O O . ASN B 1 93 ? -15.633 20.531 7.48 1 95.38 93 ASN B O 1
ATOM 1993 N N . ARG B 1 94 ? -13.508 20.062 7.711 1 97.38 94 ARG B N 1
ATOM 1994 C CA . ARG B 1 94 ? -13.375 19.297 6.469 1 97.38 94 ARG B CA 1
ATOM 1995 C C . ARG B 1 94 ? -12.766 17.938 6.727 1 97.38 94 ARG B C 1
ATOM 1997 O O . ARG B 1 94 ? -12.133 17.703 7.762 1 97.38 94 ARG B O 1
ATOM 2004 N N . ILE B 1 95 ? -13.062 17.031 5.809 1 96.56 95 ILE B N 1
ATOM 2005 C CA . ILE B 1 95 ? -12.484 15.688 5.914 1 96.56 95 ILE B CA 1
ATOM 2006 C C . ILE B 1 95 ? -11.484 15.469 4.785 1 96.56 95 ILE B C 1
ATOM 2008 O O . ILE B 1 95 ? -11.648 16 3.688 1 96.56 95 ILE B O 1
ATOM 2012 N N . LEU B 1 96 ? -10.453 14.789 5.098 1 97.56 96 LEU B N 1
ATOM 2013 C CA . LEU B 1 96 ? -9.414 14.391 4.16 1 97.56 96 LEU B CA 1
ATOM 2014 C C . LEU B 1 96 ? -9.617 12.945 3.709 1 97.56 96 LEU B C 1
ATOM 2016 O O . LEU B 1 96 ? -9.891 12.07 4.527 1 97.56 96 LEU B O 1
ATOM 2020 N N . LEU B 1 97 ? -9.539 12.664 2.414 1 97.94 97 LEU B N 1
ATOM 2021 C CA . LEU B 1 97 ? -9.625 11.305 1.885 1 97.94 97 LEU B CA 1
ATOM 2022 C C . LEU B 1 97 ? -8.617 11.102 0.759 1 97.94 97 LEU B C 1
ATOM 2024 O O . LEU B 1 97 ? -8.289 12.039 0.03 1 97.94 97 LEU B O 1
ATOM 2028 N N . ILE B 1 98 ? -8.156 9.93 0.621 1 98.69 98 ILE B N 1
ATOM 2029 C CA . ILE B 1 98 ? -7.301 9.617 -0.523 1 98.69 98 ILE B CA 1
ATOM 2030 C C . ILE B 1 98 ? -8.164 9.141 -1.69 1 98.69 98 ILE B C 1
ATOM 2032 O O . ILE B 1 98 ? -9.023 8.266 -1.521 1 98.69 98 ILE B O 1
ATOM 2036 N N . LYS B 1 99 ? -7.926 9.703 -2.85 1 98.81 99 LYS B N 1
ATOM 2037 C CA . LYS B 1 99 ? -8.656 9.336 -4.059 1 98.81 99 LYS B CA 1
ATOM 2038 C C . LYS B 1 99 ? -7.926 8.234 -4.828 1 98.81 99 LYS B C 1
ATOM 2040 O O . LYS B 1 99 ? -8.555 7.324 -5.367 1 98.81 99 LYS B O 1
ATOM 2045 N N . SER B 1 100 ? -6.66 8.414 -4.926 1 98.88 100 SER B N 1
ATOM 2046 C CA . SER B 1 100 ? -5.887 7.387 -5.621 1 98.88 100 SER B CA 1
ATOM 2047 C C . SER B 1 100 ? -4.453 7.336 -5.109 1 98.88 100 SER B C 1
ATOM 2049 O O . SER B 1 100 ? -3.939 8.328 -4.582 1 98.88 100 SER B O 1
ATOM 2051 N N . LEU B 1 101 ? -3.855 6.23 -5.184 1 98.81 101 LEU B N 1
ATOM 2052 C CA . LEU B 1 101 ? -2.475 5.887 -4.863 1 98.81 101 LEU B CA 1
ATOM 2053 C C . LEU B 1 101 ? -1.807 5.172 -6.035 1 98.81 101 LEU B C 1
ATOM 2055 O O . LEU B 1 101 ? -2.307 4.152 -6.512 1 98.81 101 LEU B O 1
ATOM 2059 N N . HIS B 1 102 ? -0.728 5.809 -6.551 1 98.94 102 HIS B N 1
ATOM 2060 C CA . HIS B 1 102 ? 0.031 5.219 -7.648 1 98.94 102 HIS B CA 1
ATOM 2061 C C . HIS B 1 102 ? 1.52 5.164 -7.32 1 98.94 102 HIS B C 1
ATOM 2063 O O . HIS B 1 102 ? 2.102 6.16 -6.891 1 98.94 102 HIS B O 1
ATOM 2069 N N . VAL B 1 103 ? 2.098 4.055 -7.508 1 98.94 103 VAL B N 1
ATOM 2070 C CA . VAL B 1 103 ? 3.535 3.896 -7.312 1 98.94 103 VAL B CA 1
ATOM 2071 C C . VAL B 1 103 ? 4.148 3.211 -8.531 1 98.94 103 VAL B C 1
ATOM 2073 O O . VAL B 1 103 ? 3.664 2.168 -8.977 1 98.94 103 VAL B O 1
ATOM 2076 N N . ASP B 1 104 ? 5.137 3.826 -9.094 1 98.94 104 ASP B N 1
ATOM 2077 C CA . ASP B 1 104 ? 6.035 3.164 -10.039 1 98.94 104 ASP B CA 1
ATOM 2078 C C . ASP B 1 104 ? 7.277 2.627 -9.328 1 98.94 104 ASP B C 1
ATOM 2080 O O . ASP B 1 104 ? 7.996 3.381 -8.672 1 98.94 104 ASP B O 1
ATOM 2084 N N . TYR B 1 105 ? 7.48 1.378 -9.438 1 98.81 105 TYR B N 1
ATOM 2085 C CA . TYR B 1 105 ? 8.648 0.738 -8.852 1 98.81 105 TYR B CA 1
ATOM 2086 C C . TYR B 1 105 ? 9.789 0.646 -9.859 1 98.81 105 TYR B C 1
ATOM 2088 O O . TYR B 1 105 ? 9.695 -0.081 -10.852 1 98.81 105 TYR B O 1
ATOM 2096 N N . LEU B 1 106 ? 10.867 1.324 -9.531 1 98.56 106 LEU B N 1
ATOM 2097 C CA . LEU B 1 106 ? 11.898 1.555 -10.531 1 98.56 106 LEU B CA 1
ATOM 2098 C C . LEU B 1 106 ? 13.094 0.634 -10.297 1 98.56 106 LEU B C 1
ATOM 2100 O O . LEU B 1 106 ? 13.75 0.204 -11.25 1 98.56 106 LEU B O 1
ATOM 2104 N N . LYS B 1 107 ? 13.422 0.372 -9.055 1 96.31 107 LYS B N 1
ATOM 2105 C CA . LYS B 1 107 ? 14.547 -0.493 -8.711 1 96.31 107 LYS B CA 1
ATOM 2106 C C . LYS B 1 107 ? 14.383 -1.078 -7.309 1 96.31 107 LYS B C 1
ATOM 2108 O O . LYS B 1 107 ? 13.562 -0.604 -6.523 1 96.31 107 LYS B O 1
ATOM 2113 N N . VAL B 1 108 ? 15.148 -2.09 -7.047 1 95.44 108 VAL B N 1
ATOM 2114 C CA . VAL B 1 108 ? 15.141 -2.75 -5.742 1 95.44 108 VAL B CA 1
ATOM 2115 C C . VAL B 1 108 ? 15.656 -1.79 -4.672 1 95.44 108 VAL B C 1
ATOM 2117 O O . VAL B 1 108 ? 16.641 -1.089 -4.887 1 95.44 108 VAL B O 1
ATOM 2120 N N . VAL B 1 109 ? 14.953 -1.771 -3.566 1 97.31 109 VAL B N 1
ATOM 2121 C CA . VAL B 1 109 ? 15.297 -0.877 -2.465 1 97.31 109 VAL B CA 1
ATOM 2122 C C . VAL B 1 109 ? 16.5 -1.428 -1.706 1 97.31 109 VAL B C 1
ATOM 2124 O O . VAL B 1 109 ? 16.578 -2.631 -1.448 1 97.31 109 VAL B O 1
ATOM 2127 N N . GLU B 1 110 ? 17.469 -0.574 -1.332 1 97.38 110 GLU B N 1
ATOM 2128 C CA . GLU B 1 110 ? 18.578 -0.919 -0.451 1 97.38 110 GLU B CA 1
ATOM 2129 C C . GLU B 1 110 ? 18.375 -0.348 0.949 1 97.38 110 GLU B C 1
ATOM 2131 O O . GLU B 1 110 ? 18.312 0.871 1.127 1 97.38 110 GLU B O 1
ATOM 2136 N N . GLY B 1 111 ? 18.281 -1.264 1.888 1 98.31 111 GLY B N 1
ATOM 2137 C CA . GLY B 1 111 ? 18.062 -0.812 3.254 1 98.31 111 GLY B CA 1
ATOM 2138 C C . GLY B 1 111 ? 16.672 -0.269 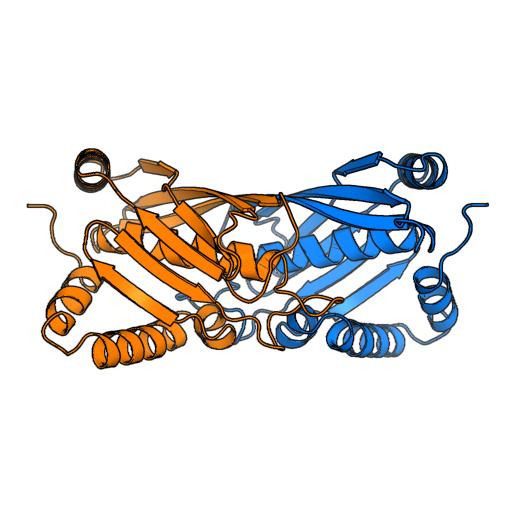3.492 1 98.31 111 GLY B C 1
ATOM 2139 O O . GLY B 1 111 ? 15.68 -0.89 3.098 1 98.31 111 GLY B O 1
ATOM 2140 N N . GLY B 1 112 ? 16.562 0.806 4.223 1 98.81 112 GLY B N 1
ATOM 2141 C CA . GLY B 1 112 ? 15.312 1.475 4.512 1 98.81 112 GLY B CA 1
ATOM 2142 C C . GLY B 1 112 ? 15.031 2.641 3.584 1 98.81 112 GLY B C 1
ATOM 2143 O O . GLY B 1 112 ? 15.781 2.889 2.643 1 98.81 112 GLY B O 1
ATOM 2144 N N . LEU B 1 113 ? 13.914 3.277 3.867 1 98.94 113 LEU B N 1
ATOM 2145 C CA . LEU B 1 113 ? 13.461 4.363 3.004 1 98.94 113 LEU B CA 1
ATOM 2146 C C . LEU B 1 113 ? 13.109 5.602 3.824 1 98.94 113 LEU B C 1
ATOM 2148 O O . LEU B 1 113 ? 12.625 5.484 4.953 1 98.94 113 LEU B O 1
ATOM 2152 N N . THR B 1 114 ? 13.328 6.73 3.23 1 98.94 114 THR B N 1
ATOM 2153 C CA . THR B 1 114 ? 12.883 8.016 3.744 1 98.94 114 THR B CA 1
ATOM 2154 C C . THR B 1 114 ? 12.008 8.734 2.717 1 98.94 114 THR B C 1
ATOM 2156 O O . THR B 1 114 ? 12.398 8.875 1.557 1 98.94 114 THR B O 1
ATOM 2159 N N . ALA B 1 115 ? 10.852 9.086 3.107 1 98.94 115 ALA B N 1
ATOM 2160 C CA . ALA B 1 115 ? 9.945 9.852 2.254 1 98.94 115 ALA B CA 1
ATOM 2161 C C . ALA B 1 115 ? 9.812 11.289 2.742 1 98.94 115 ALA B C 1
ATOM 2163 O O . ALA B 1 115 ? 9.656 11.531 3.941 1 98.94 115 ALA B O 1
ATOM 2164 N N . THR B 1 116 ? 9.859 12.227 1.848 1 98.94 116 THR B N 1
ATOM 2165 C CA . THR B 1 116 ? 9.641 13.641 2.143 1 98.94 116 THR B CA 1
ATOM 2166 C C . THR B 1 116 ? 8.539 14.211 1.253 1 98.94 116 THR B C 1
ATOM 2168 O O . THR B 1 116 ? 8.688 14.273 0.032 1 98.94 116 THR B O 1
ATOM 2171 N N . ALA B 1 117 ? 7.477 14.547 1.836 1 98.94 117 ALA B N 1
ATOM 2172 C CA . ALA B 1 117 ? 6.398 15.266 1.157 1 98.94 117 ALA B CA 1
ATOM 2173 C C . ALA B 1 117 ? 6.551 16.781 1.322 1 98.94 117 ALA B C 1
ATOM 2175 O O . ALA B 1 117 ? 7.004 17.25 2.367 1 98.94 117 ALA B O 1
ATOM 2176 N N . THR B 1 118 ? 6.137 17.484 0.299 1 98.88 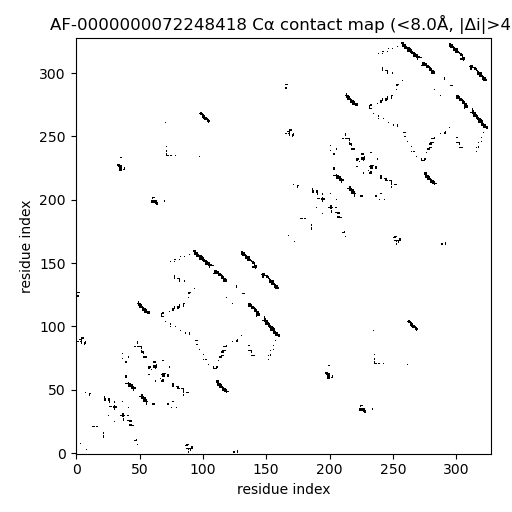118 THR B N 1
ATOM 2177 C CA . THR B 1 118 ? 6.254 18.938 0.351 1 98.88 118 THR B CA 1
ATOM 2178 C C . THR B 1 118 ? 4.977 19.609 -0.156 1 98.88 118 THR B C 1
ATOM 2180 O O . THR B 1 118 ? 4.242 19.016 -0.952 1 98.88 118 THR B O 1
ATOM 2183 N N . LEU B 1 119 ? 4.719 20.766 0.338 1 98.5 119 LEU B N 1
ATOM 2184 C CA . LEU B 1 119 ? 3.666 21.641 -0.15 1 98.5 119 LEU B CA 1
ATOM 2185 C C . LEU B 1 119 ? 4.191 23.062 -0.338 1 98.5 119 LEU B C 1
ATOM 2187 O O . LEU B 1 119 ? 4.781 23.641 0.58 1 98.5 119 LEU B O 1
ATOM 2191 N N . SER B 1 120 ? 4.016 23.625 -1.509 1 97.94 120 SER B N 1
ATOM 2192 C CA . SER B 1 120 ? 4.359 25.031 -1.733 1 97.94 120 SER B CA 1
ATOM 2193 C C . SER B 1 120 ? 3.369 25.969 -1.042 1 97.94 120 SER B C 1
ATOM 2195 O O . SER B 1 120 ? 2.271 25.547 -0.67 1 97.94 120 SER B O 1
ATOM 2197 N N . VAL B 1 121 ? 3.76 27.203 -0.979 1 96.75 121 VAL B N 1
ATOM 2198 C CA . VAL B 1 121 ? 2.881 28.219 -0.399 1 96.75 121 VAL B CA 1
ATOM 2199 C C . VAL B 1 121 ? 1.597 28.312 -1.218 1 96.75 121 VAL B C 1
ATOM 2201 O O . VAL B 1 121 ? 0.506 28.469 -0.659 1 96.75 121 VAL B O 1
ATOM 2204 N N . GLU B 1 122 ? 1.75 28.266 -2.492 1 97.38 122 GLU B N 1
ATOM 2205 C CA . GLU B 1 122 ? 0.599 28.328 -3.387 1 97.38 122 GLU B CA 1
ATOM 2206 C C . GLU B 1 122 ? -0.351 27.156 -3.146 1 97.38 122 GLU B C 1
ATOM 2208 O O . GLU B 1 122 ? -1.571 27.328 -3.158 1 97.38 122 GLU B O 1
ATOM 2213 N N . GLN B 1 123 ? 0.197 26.016 -2.941 1 97.88 123 GLN B N 1
ATOM 2214 C CA . GLN B 1 123 ? -0.613 24.828 -2.686 1 97.88 123 GLN B CA 1
ATOM 2215 C C . GLN B 1 123 ? -1.314 24.922 -1.334 1 97.88 123 GLN B C 1
ATOM 2217 O O . GLN B 1 123 ? -2.477 24.531 -1.204 1 97.88 123 GLN B O 1
ATOM 2222 N N . GLN B 1 124 ? -0.604 25.375 -0.368 1 97.31 124 GLN B N 1
ATOM 2223 C CA . GLN B 1 124 ? -1.2 25.578 0.948 1 97.31 124 GLN B CA 1
ATOM 2224 C C . GLN B 1 124 ? -2.375 26.547 0.873 1 97.31 124 GLN B C 1
ATOM 2226 O O . GLN B 1 124 ? -3.438 26.281 1.442 1 97.31 124 GLN B O 1
ATOM 2231 N N . LYS B 1 125 ? -2.189 27.641 0.161 1 96.62 125 LYS B N 1
ATOM 2232 C CA . LYS B 1 125 ? -3.24 28.641 -0.024 1 96.62 125 LYS B CA 1
ATOM 2233 C C . LYS B 1 125 ? -4.434 28.047 -0.769 1 96.62 125 LYS B C 1
ATOM 2235 O O . LYS B 1 125 ? -5.586 28.359 -0.454 1 96.62 125 LYS B O 1
ATOM 2240 N N . PHE B 1 126 ? -4.113 27.281 -1.777 1 97.62 126 PHE B N 1
ATOM 2241 C CA . PHE B 1 126 ? -5.168 26.625 -2.549 1 97.62 126 PHE B CA 1
ATOM 2242 C C . PHE B 1 126 ? -6.062 25.781 -1.645 1 97.62 126 PHE B C 1
ATOM 2244 O O . PHE B 1 126 ? -7.289 25.844 -1.756 1 97.62 126 PHE B O 1
ATOM 2251 N N . ILE B 1 127 ? -5.461 25 -0.769 1 97.19 127 ILE B N 1
ATOM 2252 C CA . ILE B 1 127 ? -6.211 24.172 0.161 1 97.19 127 ILE B CA 1
ATOM 2253 C C . ILE B 1 127 ? -7.055 25.047 1.081 1 97.19 127 ILE B C 1
ATOM 2255 O O . ILE B 1 127 ? -8.242 24.781 1.278 1 97.19 127 ILE B O 1
ATOM 2259 N N . ALA B 1 128 ? -6.48 26.016 1.627 1 95.31 128 ALA B N 1
ATOM 2260 C CA . ALA B 1 128 ? -7.156 26.922 2.561 1 95.31 128 ALA B CA 1
ATOM 2261 C C . ALA B 1 128 ? -8.336 27.625 1.892 1 95.31 128 ALA B C 1
ATOM 2263 O O . ALA B 1 128 ? -9.398 27.781 2.496 1 95.31 128 ALA B O 1
ATOM 2264 N N . ASP B 1 129 ? -8.18 27.969 0.668 1 96.38 129 ASP B N 1
ATOM 2265 C CA . ASP B 1 129 ? -9.125 28.844 -0.017 1 96.38 129 ASP B CA 1
ATOM 2266 C C . ASP B 1 129 ? -10.266 28.047 -0.638 1 96.38 129 ASP B C 1
ATOM 2268 O O . ASP B 1 129 ? -11.281 28.625 -1.05 1 96.38 129 ASP B O 1
ATOM 2272 N N . ASN B 1 130 ? -10.109 26.828 -0.777 1 97.31 130 ASN B N 1
ATOM 2273 C CA . ASN B 1 130 ? -11.133 26.016 -1.416 1 97.31 130 ASN B CA 1
ATOM 2274 C C . ASN B 1 130 ? -11.758 25.031 -0.433 1 97.31 130 ASN B C 1
ATOM 2276 O O . ASN B 1 130 ? -11.055 24.188 0.13 1 97.31 130 ASN B O 1
ATOM 2280 N N . GLU B 1 131 ? -13.008 25.156 -0.299 1 96.12 131 GLU B N 1
ATOM 2281 C CA . GLU B 1 131 ? -13.742 24.328 0.652 1 96.12 131 GLU B CA 1
ATOM 2282 C C . GLU B 1 131 ? -13.648 22.844 0.281 1 96.12 131 GLU B C 1
ATOM 2284 O O . GLU B 1 131 ? -13.734 21.984 1.149 1 96.12 131 GLU B O 1
ATOM 2289 N N . LYS B 1 132 ? -13.617 22.562 -0.966 1 97.81 132 LYS B N 1
ATOM 2290 C CA . LYS B 1 132 ? -13.367 21.234 -1.5 1 97.81 132 LYS B CA 1
ATOM 2291 C C . LYS B 1 132 ? -12.352 21.281 -2.639 1 97.81 132 LYS B C 1
ATOM 2293 O O . LYS B 1 132 ? -12.18 22.312 -3.283 1 97.81 132 LYS B O 1
ATOM 2298 N N . GLY B 1 133 ? -11.648 20.219 -2.805 1 98.19 133 GLY B N 1
ATOM 2299 C CA . GLY B 1 133 ? -10.656 20.125 -3.865 1 98.19 133 GLY B CA 1
ATOM 2300 C C . GLY B 1 133 ? -9.844 18.859 -3.824 1 98.19 133 GLY B C 1
ATOM 2301 O O . GLY B 1 133 ? -10.148 17.938 -3.051 1 98.19 133 GLY B O 1
ATOM 2302 N N . GLU B 1 134 ? -8.977 18.719 -4.746 1 98.69 134 GLU B N 1
ATOM 2303 C CA . GLU B 1 134 ? -8.031 17.609 -4.816 1 98.69 134 GLU B CA 1
ATOM 2304 C C . GLU B 1 134 ? -6.652 18.094 -5.258 1 98.69 134 GLU B C 1
ATOM 2306 O O . GLU B 1 134 ? -6.535 19.062 -6 1 98.69 134 GLU B O 1
ATOM 2311 N N . LEU B 1 135 ? -5.691 17.422 -4.789 1 98.62 135 LEU B N 1
ATOM 2312 C CA . LEU B 1 135 ? -4.312 17.766 -5.113 1 98.62 135 LEU B CA 1
ATOM 2313 C C . LEU B 1 135 ? -3.42 16.531 -5.074 1 98.62 135 LEU B C 1
ATOM 2315 O O . LEU B 1 135 ? -3.543 15.695 -4.172 1 98.62 135 LEU B O 1
ATOM 2319 N N . VAL B 1 136 ? -2.586 16.422 -6.078 1 98.81 136 VAL B N 1
ATOM 2320 C CA . VAL B 1 136 ? -1.479 15.469 -5.984 1 98.81 136 VAL B CA 1
ATOM 2321 C C . VAL B 1 136 ? -0.354 16.078 -5.148 1 98.81 136 VAL B C 1
ATOM 2323 O O . VAL B 1 136 ? 0.164 17.141 -5.473 1 98.81 136 VAL B O 1
ATOM 2326 N N . ILE B 1 137 ? 0.073 15.406 -4.102 1 98.81 137 ILE B N 1
ATOM 2327 C CA . ILE B 1 137 ? 1.065 15.938 -3.174 1 98.81 137 ILE B CA 1
ATOM 2328 C C . ILE B 1 137 ? 2.459 15.469 -3.582 1 98.81 137 ILE B C 1
ATOM 2330 O O . ILE B 1 137 ? 2.73 14.266 -3.621 1 98.81 137 ILE B O 1
ATOM 2334 N N . PRO B 1 138 ? 3.369 16.438 -3.855 1 98.75 138 PRO B N 1
ATOM 2335 C CA . PRO B 1 138 ? 4.734 16.031 -4.199 1 98.75 138 PRO B CA 1
ATOM 2336 C C . PRO B 1 138 ? 5.418 15.25 -3.078 1 98.75 138 PRO B C 1
ATOM 2338 O O . PRO B 1 138 ? 5.324 15.633 -1.908 1 98.75 138 PRO B O 1
ATOM 2341 N N . VAL B 1 139 ? 6.102 14.141 -3.447 1 98.94 139 VAL B N 1
ATOM 2342 C CA . VAL B 1 139 ? 6.816 13.32 -2.471 1 98.94 139 VAL B CA 1
ATOM 2343 C C . VAL B 1 139 ? 8.016 12.656 -3.133 1 98.94 139 VAL B C 1
ATOM 2345 O O . VAL B 1 139 ? 7.934 12.211 -4.281 1 98.94 139 VAL B O 1
ATOM 2348 N N . THR B 1 140 ? 9.102 12.703 -2.451 1 98.94 140 THR B N 1
ATOM 2349 C CA . THR B 1 140 ? 10.312 11.992 -2.848 1 98.94 140 THR B CA 1
ATOM 2350 C C . THR B 1 140 ? 10.625 10.867 -1.859 1 98.94 140 THR B C 1
ATOM 2352 O O . THR B 1 140 ? 10.5 11.055 -0.646 1 98.94 140 THR B O 1
ATOM 2355 N N . VAL B 1 141 ? 11.016 9.711 -2.35 1 98.94 141 VAL B N 1
ATOM 2356 C CA . VAL B 1 141 ? 11.367 8.57 -1.519 1 98.94 141 VAL B CA 1
ATOM 2357 C C . VAL B 1 141 ? 12.789 8.117 -1.844 1 98.94 141 VAL B C 1
ATOM 2359 O O . VAL B 1 141 ? 13.094 7.758 -2.986 1 98.94 141 VAL B O 1
ATOM 2362 N N . ILE B 1 142 ? 13.641 8.117 -0.849 1 98.88 142 ILE B N 1
ATOM 2363 C CA . ILE B 1 142 ? 15.055 7.809 -1.025 1 98.88 142 ILE B CA 1
ATOM 2364 C C . ILE B 1 142 ? 15.438 6.621 -0.147 1 98.88 142 ILE B C 1
ATOM 2366 O O . ILE B 1 142 ? 15.023 6.539 1.013 1 98.88 142 ILE B O 1
ATOM 2370 N N . ASP B 1 143 ? 16.234 5.684 -0.704 1 98.81 143 ASP B N 1
ATOM 2371 C CA . ASP B 1 143 ? 16.672 4.543 0.096 1 98.81 143 ASP B CA 1
ATOM 2372 C C . ASP B 1 143 ? 18.031 4.797 0.718 1 98.81 143 ASP B C 1
ATOM 2374 O O . ASP B 1 143 ? 18.594 5.883 0.569 1 98.81 143 ASP B O 1
ATOM 2378 N N . ASP B 1 144 ? 18.594 3.871 1.453 1 98.75 144 ASP B N 1
ATOM 2379 C CA . ASP B 1 144 ? 19.828 4.051 2.215 1 98.75 144 ASP B CA 1
ATOM 2380 C C . ASP B 1 144 ? 21.031 4.176 1.285 1 98.75 144 ASP B C 1
ATOM 2382 O O . ASP B 1 144 ? 22.109 4.617 1.707 1 98.75 144 ASP B O 1
ATOM 2386 N N . ALA B 1 145 ? 20.906 3.799 0.036 1 98.38 145 ALA B N 1
ATOM 2387 C CA . ALA B 1 145 ? 21.984 3.936 -0.938 1 98.38 145 ALA B CA 1
ATOM 2388 C C . ALA B 1 145 ? 21.922 5.281 -1.651 1 98.38 145 ALA B C 1
ATOM 2390 O O . ALA B 1 145 ? 22.75 5.582 -2.51 1 98.38 145 ALA B O 1
ATOM 2391 N N . GLY B 1 146 ? 20.875 6.043 -1.387 1 98.44 146 GLY B N 1
ATOM 2392 C CA . GLY B 1 146 ? 20.734 7.363 -1.985 1 98.44 146 GLY B CA 1
ATOM 2393 C C . GLY B 1 146 ? 19.969 7.344 -3.291 1 98.44 146 GLY B C 1
ATOM 2394 O O . GLY B 1 146 ? 19.906 8.352 -3.996 1 98.44 146 GLY B O 1
ATOM 2395 N N . ASN B 1 147 ? 19.375 6.223 -3.594 1 98.5 147 ASN B N 1
ATOM 2396 C CA . ASN B 1 147 ? 18.562 6.105 -4.805 1 98.5 147 ASN B CA 1
ATOM 2397 C C . ASN B 1 147 ? 17.109 6.504 -4.551 1 98.5 147 ASN B C 1
ATOM 2399 O O . ASN B 1 147 ? 16.672 6.574 -3.4 1 98.5 147 ASN B O 1
ATOM 2403 N N . GLU B 1 148 ? 16.406 6.879 -5.621 1 98.75 148 GLU B N 1
ATOM 2404 C CA . GLU B 1 148 ? 14.953 6.988 -5.637 1 98.75 148 GLU B CA 1
ATOM 2405 C C . GLU B 1 148 ? 14.312 5.766 -6.289 1 98.75 148 GLU B C 1
ATOM 2407 O O . GLU B 1 148 ? 13.969 5.797 -7.469 1 98.75 148 GLU B O 1
ATOM 2412 N N . PRO B 1 149 ? 14.109 4.734 -5.5 1 98.69 149 PRO B N 1
ATOM 2413 C CA . PRO B 1 149 ? 13.727 3.451 -6.094 1 98.69 149 PRO B CA 1
ATOM 2414 C C . PRO B 1 149 ? 12.266 3.426 -6.543 1 98.69 149 PRO B C 1
ATOM 2416 O O . PRO B 1 149 ? 11.852 2.504 -7.25 1 98.69 149 PRO B O 1
ATOM 2419 N N . ILE B 1 150 ? 11.445 4.418 -6.094 1 98.88 150 ILE B N 1
ATOM 2420 C CA . ILE B 1 150 ? 10.039 4.473 -6.488 1 98.88 150 ILE B CA 1
ATOM 2421 C C . ILE B 1 150 ? 9.648 5.91 -6.816 1 98.88 150 ILE B C 1
ATOM 2423 O O . ILE B 1 150 ? 10.281 6.855 -6.34 1 98.88 150 ILE B O 1
ATOM 2427 N N . GLN B 1 151 ? 8.633 6.035 -7.641 1 98.88 151 GLN B N 1
ATOM 2428 C CA . GLN B 1 151 ? 7.926 7.285 -7.898 1 98.88 151 GLN B CA 1
ATOM 2429 C C . GLN B 1 151 ? 6.457 7.184 -7.492 1 98.88 151 GLN B C 1
ATOM 2431 O O . GLN B 1 151 ? 5.777 6.219 -7.844 1 98.88 151 GLN B O 1
ATOM 2436 N N . CYS B 1 152 ? 6.035 8.164 -6.801 1 98.81 152 CYS B N 1
ATOM 2437 C CA . CYS B 1 152 ? 4.715 8.047 -6.195 1 98.81 152 CYS B CA 1
ATOM 2438 C C . CYS B 1 152 ? 3.828 9.227 -6.59 1 98.81 152 CYS B C 1
ATOM 2440 O O . CYS B 1 152 ? 4.297 10.367 -6.664 1 98.81 152 CYS B O 1
ATOM 2442 N N . GLN B 1 153 ? 2.566 8.898 -6.82 1 98.75 153 GLN B N 1
ATOM 2443 C CA . GLN B 1 153 ? 1.503 9.891 -6.941 1 98.75 153 GLN B CA 1
ATOM 2444 C C . GLN B 1 153 ? 0.357 9.586 -5.98 1 98.75 153 GLN B C 1
ATOM 2446 O O . GLN B 1 153 ? -0.316 8.562 -6.113 1 98.75 153 GLN B O 1
ATOM 2451 N N . MET B 1 154 ? 0.186 10.453 -5.074 1 98.81 154 MET B N 1
ATOM 2452 C CA . MET B 1 154 ? -0.906 10.383 -4.109 1 98.81 154 MET B CA 1
ATOM 2453 C C . MET B 1 154 ? -1.901 11.516 -4.32 1 98.81 154 MET B C 1
ATOM 2455 O O . MET B 1 154 ? -1.579 12.68 -4.082 1 98.81 154 MET B O 1
ATOM 2459 N N . LEU B 1 155 ? -3.059 11.156 -4.777 1 98.94 155 LEU B N 1
ATOM 2460 C CA . LEU B 1 155 ? -4.105 12.156 -4.969 1 98.94 155 LEU B CA 1
ATOM 2461 C C . LEU B 1 155 ? -5.004 12.242 -3.74 1 98.94 155 LEU B C 1
ATOM 2463 O O . LEU B 1 155 ? -5.734 11.297 -3.434 1 98.94 155 LEU B O 1
ATOM 2467 N N . TRP B 1 156 ? -4.957 13.367 -3.105 1 98.88 156 TRP B N 1
ATOM 2468 C CA . TRP B 1 156 ? -5.762 13.609 -1.914 1 98.88 156 TRP B CA 1
ATOM 2469 C C . TRP B 1 156 ? -6.895 14.586 -2.213 1 98.88 156 TRP B C 1
ATOM 2471 O O . TRP B 1 156 ? -6.734 15.508 -3.01 1 98.88 156 TRP B O 1
ATOM 2481 N N . ALA B 1 157 ? -7.969 14.344 -1.545 1 98.75 157 ALA B N 1
ATOM 2482 C CA . ALA B 1 157 ? -9.125 15.234 -1.632 1 98.75 157 ALA B CA 1
ATOM 2483 C C . ALA B 1 157 ? -9.609 15.641 -0.244 1 98.75 157 ALA B C 1
ATOM 2485 O O . ALA B 1 157 ? -9.344 14.953 0.741 1 98.75 157 ALA B O 1
ATOM 2486 N N . TRP B 1 158 ? -10.211 16.781 -0.206 1 98.31 158 TRP B N 1
ATOM 2487 C CA . TRP B 1 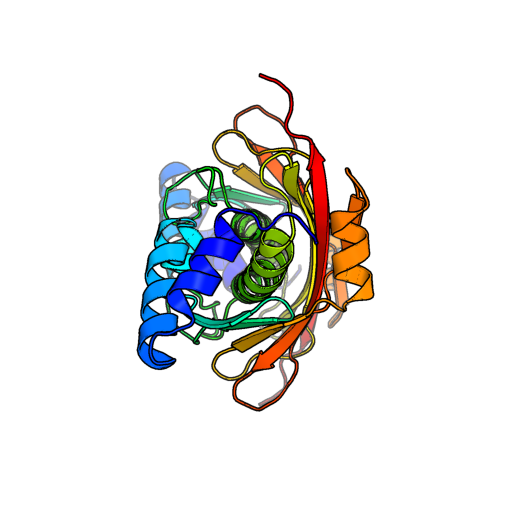158 ? -10.898 17.219 1.005 1 98.31 158 TRP B CA 1
ATOM 2488 C C . TRP B 1 158 ? -12.297 17.734 0.679 1 98.31 158 TRP B C 1
ATOM 2490 O O . TRP B 1 158 ? -12.555 18.188 -0.441 1 98.31 158 TRP B O 1
ATOM 2500 N N . LEU B 1 159 ? -13.141 17.594 1.609 1 97.56 159 LEU B N 1
ATOM 2501 C CA . LEU B 1 159 ? -14.516 18.062 1.479 1 97.56 159 LEU B CA 1
ATOM 2502 C C . LEU B 1 159 ? -15.102 18.406 2.842 1 97.56 159 LEU B C 1
ATOM 2504 O O . LEU B 1 159 ? -14.617 17.938 3.873 1 97.56 159 LEU B O 1
ATOM 2508 N N . PRO B 1 160 ? -16.109 19.219 2.814 1 96.62 160 PRO B N 1
ATOM 2509 C CA . PRO B 1 160 ? -16.734 19.562 4.094 1 96.62 160 PRO B CA 1
ATOM 2510 C C . PRO B 1 160 ? -17.328 18.359 4.805 1 96.62 160 PRO B C 1
ATOM 2512 O O . PRO B 1 160 ? -17.875 17.469 4.156 1 96.62 160 PRO B O 1
ATOM 2515 N N . LYS B 1 161 ? -17.219 18.422 6.105 1 93.19 161 LYS B N 1
ATOM 2516 C CA . LYS B 1 161 ? -17.875 17.391 6.895 1 93.19 161 LYS B CA 1
ATOM 2517 C C . LYS B 1 161 ? -19.406 17.5 6.762 1 93.19 161 LYS B C 1
ATOM 2519 O O . LYS B 1 161 ? -19.938 18.609 6.676 1 93.19 161 LYS B O 1
ATOM 2524 N N . ARG B 1 162 ? -19.953 16.359 6.504 1 80.12 162 ARG B N 1
ATOM 2525 C CA . ARG B 1 162 ? -21.406 16.375 6.445 1 80.12 162 ARG B CA 1
ATOM 2526 C C . ARG B 1 162 ? -22 16.828 7.77 1 80.12 162 ARG B C 1
ATOM 2528 O O . ARG B 1 162 ? -21.484 16.516 8.836 1 80.12 162 ARG B O 1
ATOM 2535 N N . LYS B 1 163 ? -22.703 17.844 7.719 1 67.81 163 LYS B N 1
ATOM 2536 C CA . LYS B 1 163 ? -23.438 18.359 8.867 1 67.81 163 LYS B CA 1
ATOM 2537 C C . LYS B 1 163 ? -24.266 17.25 9.523 1 67.81 163 LYS B C 1
ATOM 2539 O O . LYS B 1 163 ? -24.969 16.5 8.836 1 67.81 163 LYS B O 1
ATOM 2544 N N . LYS B 1 164 ? -23.719 16.828 10.773 1 52.72 164 LYS B N 1
ATOM 2545 C CA . LYS B 1 164 ? -24.609 15.922 11.484 1 52.72 164 LYS B CA 1
ATOM 2546 C C . LYS B 1 164 ? -26.016 16.516 11.586 1 52.72 164 LYS B C 1
ATOM 2548 O O . LYS B 1 164 ? -26.188 17.734 11.633 1 52.72 164 LYS B O 1
#

Organism: Acinetobacter pittii (strain PHEA-2) (NCBI:txid871585)

Radius of gyration: 20.46 Å; Cα contacts (8 Å, |Δi|>4): 731; chains: 2; bounding box: 50×66×46 Å

Foldseek 3Di:
DQPFAPLQVVLVVLVPDPQVVSQVVCQVVVCVVVVVSVVQSKTWRDDDQFKTKIKGWQDQSQADPVSGGDPVNQQVQQCVGQQSNLVRLAHPQKDKDWDDKDKDFADTADTIKMKMWGDDPVRSVVNSVDQKDKDWIDMFMAHPVGDRRMDITIIMIMHGDDDD/DQPFAPLQVVLVVLVPDPQVVSQVVCQVVVCVVPVVSVVQSKTWRDDDQFKTKIKGWQDQSQADPVSGGDPVVQQVQQCVGQQSNLVRLAHPQKDKDWDDKDKDFADTADTIKMKMWGDDPVRSVVNSVDQKDKDWIDMFMAHPVGDRRMDITIIMIMHGDDDD

Nearest PDB structures (foldseek):
  1yoc-assembly1_B  TM=8.243E-01  e=4.544E-11  Pseudomonas aeruginosa PAO1
  1sh8-assembly1_B  TM=8.831E-01  e=3.745E-10  Pseudomonas aeruginosa
  3lz7-assembly1_A  TM=8.029E-01  e=2.543E-08  Haemophilus influenzae
  1vh9-assembly1_A  TM=8.312E-01  e=4.177E-08  Escherichia coli
  3e1e-assembly1_A  TM=7.908E-01  e=5.032E-08  Ruegeria pomeroyi

Secondary structure (DSSP, 8-state):
-----HHHHHHHHTTTS-HHHHHHHHHHHHHHHSHHHHHTT-EEEEE-SSEEEEEE---GGGB-TTSSBPHHHHHHHHHHHHHHHHHTTS-TTEEEEEEEEEEEE-S---S-EEEEEE--HHHHHHHHH-SSEEEEPPEEEEETTS---EEEEEEEEEEEPP--/-----HHHHHHHHTTTS-HHHHHHHHHHHHHHHSHHHHHTT-EEEEE-SSEEEEEE---GGGB-TTSSBPHHHHHHHHHHHHHHHHHTTS-TTEEEEEEEEEEEE-S---S-EEEEEE--HHHHHHHHH-SSEEEEPPEEEEETTS---EEEEEEEEEEEPP--

InterPro domains:
  IPR027961 Protein of unknown function DUF4442 [PF14539] (24-156)
  IPR029069 HotDog domain superfamily [SSF54637] (16-160)

Sequence (328 aa):
MSQSNRLSKLVKATSKFPKGIRSTLWSKAFGRIVPMVGTANIRYLEVDSNHVTVRLDNQKNMQNHIKGVHAAAMALLAETATGFLTGLHIPDNRILLIKSLHVDYLKVVEGGLTATATLSVEQQKFIADNEKGELVIPVTVIDDAGNEPIQCQMLWAWLPKRKKMSQSNRLSKLVKATSKFPKGIRSTLWSKAFGRIVPMVGTANIRYLEVDSNHVTVRLDNQKNMQNHIKGVHAAAMALLAETATGFLTGLHIPDNRILLIKSLHVDYLKVVEGGLTATATLSVEQQKFIADNEKGELVIPVTVIDDAGNEPIQCQMLWAWLPKRKK